Protein AF-0000000066037802 (afdb_homodimer)

Solvent-accessible surface area (backbone atoms only — not comparable to full-atom values): 15035 Å² total; per-residue (Å²): 110,42,79,44,78,36,58,39,44,62,68,61,50,50,52,44,51,49,45,24,72,72,67,71,37,92,33,64,37,56,41,48,53,54,22,35,54,48,13,46,68,61,50,73,76,64,57,49,80,36,57,22,33,31,46,37,34,33,31,33,51,67,77,44,81,64,40,62,56,50,56,49,48,55,48,58,77,40,45,87,34,49,76,46,72,49,79,43,78,76,54,100,46,36,32,38,40,39,34,37,32,43,45,35,34,40,60,51,48,53,52,51,48,58,58,58,67,37,82,68,54,36,83,60,46,70,45,72,39,75,34,85,90,54,73,76,84,125,109,44,80,44,78,36,57,41,45,62,69,60,48,50,52,44,51,49,44,23,72,73,68,71,37,91,33,64,37,56,42,50,51,53,23,34,56,49,14,45,66,63,50,72,76,64,59,48,78,37,56,24,33,32,46,36,35,33,31,34,52,66,78,44,82,65,40,62,56,52,56,50,49,55,48,58,78,41,44,86,34,48,76,48,72,48,80,42,78,76,54,100,49,36,33,39,39,40,33,37,32,43,43,36,36,43,62,51,50,52,52,52,48,58,58,57,68,37,81,68,54,36,83,58,47,70,44,73,39,75,34,86,88,54,76,76,84,125

Organism: Pseudomonas putida (strain ATCC 47054 / DSM 6125 / CFBP 8728 / NCIMB 11950 / KT2440) (NCBI:txid160488)

Secondary structure (DSSP, 8-state):
-EEEEEEE-HHHHHHHHHHHHHHT-SSHHHHHHHHHHHHHHHH----TT-EEEEEEEEEEETTSTTHHHHHHHHHHHTGGGEEEEEEEE-SSSEEEEEEEEEEEHHHHHHHHHHHHHSTTEEEEEEEEEEPTTS----/-EEEEEEE-HHHHHHHHHHHHHHT-SSHHHHHHHHHHHHHHHH----TT-EEEEEEEEEEETTSTTHHHHHHHHHHHTGGGEEEEEEEE-SSSEEEEEEEEEEEHHHHHHHHHHHHHSTTEEEEEEEEEEPTTS----

pLDDT: mean 87.95, std 12.35, range [31.88, 98.12]

Sequence (276 aa):
MQRITITLDEELLDVIDRRVATQGYQGRSEAIRDLLRAGMRESEALPDDAACVAVVSYLYDHSTRELPRRLNQTLHAHHDLTRSTLHVHLDAGHCLEVSVLQGESGRIGELSRQLMVERGVEHGQVQVIPAPGQPKVRMQRITITLDEELLDVIDRRVATQGYQGRSEAIRDLLRAGMRESEALPDDAACVAVVSYLYDHSTRELPRRLNQTLHAHHDLTRSTLHVHLDAGHCLEVSVLQGESGRIGELSRQLMVERGVEHGQVQVIPAPGQPKVR

Foldseek 3Di:
DDDDDDDDDPVVVVVLVVCVVPVVNPDSVRSVVVVVVVVVQQDPQDDQQFKWKKKKKWKFFPPPPCLVVVLVVLCVVVVVFWPDKDWDDPDPTMIMIITMGTGGSNVVVVSSVVNCPDPGIHPIDMHMGGDPPPPPDD/DDDDDDDDDPVVVVVLVVCVVPVVNPDSVRSVVVVVVVVVQQDPQDDQQFKWKKKKKWKFFPPPPCLVVVLVVLCVVVVVFWPDKDWDDPDPTMIMIITMGTGGSNVVVVSSVVNCVDPGIHPIDMGIGGDPPPPPDD

Structure (mmCIF, N/CA/C/O backbone):
data_AF-0000000066037802-model_v1
#
loop_
_entity.id
_entity.type
_entity.pdbx_description
1 polymer 'Putative nickel-responsive regulator'
#
loop_
_atom_site.group_PDB
_atom_site.id
_atom_site.type_symbol
_atom_site.label_atom_id
_atom_site.label_alt_id
_atom_site.label_comp_id
_atom_site.label_asym_id
_atom_site.label_entity_id
_atom_site.label_seq_id
_atom_site.pdbx_PDB_ins_code
_atom_site.Cartn_x
_atom_site.Cartn_y
_atom_site.Cartn_z
_atom_site.occupancy
_atom_site.B_iso_or_equiv
_atom_site.auth_seq_id
_atom_site.auth_comp_id
_atom_site.auth_asym_id
_atom_site.auth_atom_id
_atom_site.pdbx_PDB_model_num
ATOM 1 N N . MET A 1 1 ? 12.062 23.266 13.516 1 87.12 1 MET A N 1
ATOM 2 C CA . MET A 1 1 ? 10.617 23.094 13.617 1 87.12 1 MET A CA 1
ATOM 3 C C . MET A 1 1 ? 9.891 24.422 13.391 1 87.12 1 MET A C 1
ATOM 5 O O . MET A 1 1 ? 10.398 25.484 13.758 1 87.12 1 MET A O 1
ATOM 9 N N . GLN A 1 2 ? 8.953 24.438 12.617 1 91.06 2 GLN A N 1
ATOM 10 C CA . GLN A 1 2 ? 8.164 25.625 12.289 1 91.06 2 GLN A CA 1
ATOM 11 C C . GLN A 1 2 ? 6.695 25.422 12.648 1 91.06 2 GLN A C 1
ATOM 13 O O . GLN A 1 2 ? 6.133 24.359 12.422 1 91.06 2 GLN A O 1
ATOM 18 N N . ARG A 1 3 ? 6.223 26.5 13.297 1 94.5 3 ARG A N 1
ATOM 19 C CA . ARG A 1 3 ? 4.793 26.5 13.594 1 94.5 3 ARG A CA 1
ATOM 20 C C . ARG A 1 3 ? 3.99 27.031 12.414 1 94.5 3 ARG A C 1
ATOM 22 O O . ARG A 1 3 ? 4.305 28.109 11.883 1 94.5 3 ARG A O 1
ATOM 29 N N . ILE A 1 4 ? 3.062 26.281 11.945 1 95.69 4 ILE A N 1
ATOM 30 C CA . ILE A 1 4 ? 2.232 26.734 10.836 1 95.69 4 ILE A CA 1
ATOM 31 C C . ILE A 1 4 ? 0.757 26.547 11.188 1 95.69 4 ILE A C 1
ATOM 33 O O . ILE A 1 4 ? 0.411 25.719 12.031 1 95.69 4 ILE A O 1
ATOM 37 N N . THR A 1 5 ? -0.116 27.344 10.508 1 96.25 5 THR A N 1
ATOM 38 C CA . THR A 1 5 ? -1.564 27.219 10.641 1 96.25 5 THR A CA 1
ATOM 39 C C . THR A 1 5 ? -2.166 26.547 9.414 1 96.25 5 THR A C 1
ATOM 41 O O . THR A 1 5 ? -1.852 26.906 8.281 1 96.25 5 THR A O 1
ATOM 44 N N . ILE A 1 6 ? -2.902 25.469 9.727 1 95.56 6 ILE A N 1
ATOM 45 C CA . ILE A 1 6 ? -3.555 24.781 8.617 1 95.56 6 ILE A CA 1
ATOM 46 C C . ILE A 1 6 ? -5.051 24.656 8.906 1 95.56 6 ILE A C 1
ATOM 48 O O . ILE A 1 6 ? -5.48 24.75 10.055 1 95.56 6 ILE A O 1
ATOM 52 N N . THR A 1 7 ? -5.809 24.5 7.812 1 95.19 7 THR A N 1
ATOM 53 C CA . THR A 1 7 ? -7.246 24.281 7.93 1 95.19 7 THR A CA 1
ATOM 54 C C . THR A 1 7 ? -7.598 22.828 7.633 1 95.19 7 THR A C 1
ATOM 56 O O . THR A 1 7 ? -7.211 22.281 6.59 1 95.19 7 THR A O 1
ATOM 59 N N . LEU A 1 8 ? -8.266 22.094 8.586 1 93.88 8 LEU A N 1
ATOM 60 C CA . LEU A 1 8 ? -8.711 20.719 8.43 1 93.88 8 LEU A CA 1
ATOM 61 C C . LEU A 1 8 ? -10.219 20.609 8.578 1 93.88 8 LEU A C 1
ATOM 63 O O . LEU A 1 8 ? -10.828 21.375 9.336 1 93.88 8 LEU A O 1
ATOM 67 N N . ASP A 1 9 ? -10.781 19.703 7.871 1 90.12 9 ASP A N 1
ATOM 68 C CA . ASP A 1 9 ? -12.195 19.438 8.117 1 90.12 9 ASP A CA 1
ATOM 69 C C . ASP A 1 9 ? -12.391 18.641 9.406 1 90.12 9 ASP A C 1
ATOM 71 O O . ASP A 1 9 ? -11.43 18.094 9.953 1 90.12 9 ASP A O 1
ATOM 75 N N . GLU A 1 10 ? -13.656 18.594 9.852 1 90.06 10 GLU A N 1
ATOM 76 C CA . GLU A 1 10 ? -13.984 17.984 11.141 1 90.06 10 GLU A CA 1
ATOM 77 C C . GLU A 1 10 ? -13.672 16.484 11.148 1 90.06 10 GLU A C 1
ATOM 79 O O . GLU A 1 10 ? -13.25 15.945 12.164 1 90.06 10 GLU A O 1
ATOM 84 N N . GLU A 1 11 ? -13.938 15.891 10.062 1 82.81 11 GLU A N 1
ATOM 85 C CA . GLU A 1 11 ? -13.703 14.453 9.961 1 82.81 11 GLU A CA 1
ATOM 86 C C . GLU A 1 11 ? -12.234 14.117 10.172 1 82.81 11 GLU A C 1
ATOM 88 O O . GLU A 1 11 ? -11.906 13.227 10.961 1 82.81 11 GLU A O 1
ATOM 93 N N . LEU A 1 12 ? -11.359 14.852 9.492 1 86.25 12 LEU A N 1
ATOM 94 C CA . LEU A 1 12 ? -9.922 14.633 9.625 1 86.25 12 LEU A CA 1
ATOM 95 C C . LEU A 1 12 ? -9.453 14.945 11.039 1 86.25 12 LEU A C 1
ATOM 97 O O . LEU A 1 12 ? -8.641 14.211 11.602 1 86.25 12 LEU A O 1
ATOM 101 N N . LEU A 1 13 ? -10.008 16.031 11.617 1 90.88 13 LEU A N 1
ATOM 102 C CA . LEU A 1 13 ? -9.633 16.422 12.969 1 90.88 13 LEU A CA 1
ATOM 103 C C . LEU A 1 13 ? -10.047 15.344 13.977 1 90.88 13 LEU A C 1
ATOM 105 O O . LEU A 1 13 ? -9.305 15.047 14.906 1 90.88 13 LEU A O 1
ATOM 109 N N . ASP A 1 14 ? -11.203 14.805 13.758 1 87.56 14 ASP A N 1
ATOM 110 C CA . ASP A 1 14 ? -11.695 13.75 14.641 1 87.56 14 ASP A CA 1
ATOM 111 C C . ASP A 1 14 ? -10.773 12.531 14.617 1 87.56 14 ASP A C 1
ATOM 113 O O . ASP A 1 14 ? -10.484 11.945 15.656 1 87.56 14 ASP A O 1
ATOM 117 N N . VAL A 1 15 ? -10.328 12.203 13.438 1 80 15 VAL A N 1
ATOM 118 C CA . VAL A 1 15 ? -9.438 11.062 13.289 1 80 15 VAL A CA 1
ATOM 119 C C . VAL A 1 15 ? -8.117 11.328 14 1 80 15 VAL A C 1
ATOM 121 O O . VAL A 1 15 ? -7.594 10.461 14.695 1 80 15 VAL A O 1
ATOM 124 N N . ILE A 1 16 ? -7.586 12.539 13.875 1 87.56 16 ILE A N 1
ATOM 125 C CA . ILE A 1 16 ? -6.328 12.922 14.508 1 87.56 16 ILE A CA 1
ATOM 126 C C . ILE A 1 16 ? -6.48 12.875 16.031 1 87.56 16 ILE A C 1
ATOM 128 O O . ILE A 1 16 ? -5.645 12.297 16.719 1 87.56 16 ILE A O 1
ATOM 132 N N . ASP A 1 17 ? -7.613 13.375 16.5 1 89.12 17 ASP A N 1
ATOM 133 C CA . ASP A 1 17 ? -7.844 13.414 17.938 1 89.12 17 ASP A CA 1
ATOM 134 C C . ASP A 1 17 ? -7.988 12.008 18.516 1 89.12 17 ASP A C 1
ATOM 136 O O . ASP A 1 17 ? -7.508 11.727 19.609 1 89.12 17 ASP A O 1
ATOM 140 N N . ARG A 1 18 ? -8.633 11.211 17.781 1 81.94 18 ARG A N 1
ATOM 141 C CA . ARG A 1 18 ? -8.766 9.82 18.219 1 81.94 18 ARG A CA 1
ATOM 142 C C . ARG A 1 18 ? -7.402 9.133 18.281 1 81.94 18 ARG A C 1
ATOM 144 O O . ARG A 1 18 ? -7.133 8.375 19.219 1 81.94 18 ARG A O 1
ATOM 151 N N . ARG A 1 19 ? -6.559 9.367 17.297 1 79.38 19 ARG A N 1
ATOM 152 C CA . ARG A 1 19 ? -5.219 8.781 17.297 1 79.38 19 ARG A CA 1
ATOM 153 C C . ARG A 1 19 ? -4.395 9.289 18.469 1 79.38 19 ARG A C 1
ATOM 155 O O . ARG A 1 19 ? -3.666 8.516 19.109 1 79.38 19 ARG A O 1
ATOM 162 N N . VAL A 1 20 ? -4.516 10.57 18.766 1 84.94 20 VAL A N 1
ATOM 163 C CA . VAL A 1 20 ? -3.803 11.148 19.891 1 84.94 20 VAL A CA 1
ATOM 164 C C . VAL A 1 20 ? -4.223 10.445 21.188 1 84.94 20 VAL A C 1
ATOM 166 O O . VAL A 1 20 ? -3.381 10.102 22.016 1 84.94 20 VAL A O 1
ATOM 169 N N . ALA A 1 21 ? -5.531 10.148 21.219 1 81.75 21 ALA A N 1
ATOM 170 C CA . ALA A 1 21 ? -6.098 9.57 22.438 1 81.75 21 ALA A CA 1
ATOM 171 C C . ALA A 1 21 ? -5.734 8.094 22.562 1 81.75 21 ALA A C 1
ATOM 173 O O . ALA A 1 21 ? -5.57 7.582 23.672 1 81.75 21 ALA A O 1
ATOM 174 N N . THR A 1 22 ? -5.543 7.453 21.438 1 74.25 22 THR A N 1
ATOM 175 C CA . THR A 1 22 ? -5.496 5.996 21.484 1 74.25 22 THR A CA 1
ATOM 176 C C . THR A 1 22 ? -4.082 5.488 21.219 1 74.25 22 THR A C 1
ATOM 178 O O . THR A 1 22 ? -3.742 4.363 21.594 1 74.25 22 THR A O 1
ATOM 181 N N . GLN A 1 23 ? -3.182 6.316 20.656 1 73.75 23 GLN A N 1
ATOM 182 C CA . GLN A 1 23 ? -1.891 5.793 20.219 1 73.75 23 GLN A CA 1
ATOM 183 C C . GLN A 1 23 ? -0.743 6.48 20.953 1 73.75 23 GLN A C 1
ATOM 185 O O . GLN A 1 23 ? 0.417 6.355 20.547 1 73.75 23 GLN A O 1
ATOM 190 N N . GLY A 1 24 ? -1.022 7.281 21.906 1 73.5 24 GLY A N 1
ATOM 191 C CA . GLY A 1 24 ? -0.01 7.793 22.812 1 73.5 24 GLY A CA 1
ATOM 192 C C . GLY A 1 24 ? 0.74 8.984 22.25 1 73.5 24 GLY A C 1
ATOM 193 O O . GLY A 1 24 ? 1.89 9.234 22.625 1 73.5 24 GLY A O 1
ATOM 194 N N . TYR A 1 25 ? 0.227 9.555 21.328 1 79.94 25 TYR A N 1
ATOM 195 C CA . TYR A 1 25 ? 0.861 10.766 20.828 1 79.94 25 TYR A CA 1
ATOM 196 C C . TYR A 1 25 ? 0.78 11.883 21.859 1 79.94 25 TYR A C 1
ATOM 198 O O . TYR A 1 25 ? -0.179 11.953 22.641 1 79.94 25 TYR A O 1
ATOM 206 N N . GLN A 1 26 ? 1.772 12.727 21.922 1 86.5 26 GLN A N 1
ATOM 207 C CA . GLN A 1 26 ? 1.805 13.852 22.859 1 86.5 26 GLN A CA 1
ATOM 208 C C . GLN A 1 26 ? 0.774 14.906 22.484 1 86.5 26 GLN A C 1
ATOM 210 O O . GLN A 1 26 ? 0.358 15.711 23.312 1 86.5 26 GLN A O 1
ATOM 215 N N . GLY A 1 27 ? 0.425 14.961 21.297 1 92 27 GLY A N 1
ATOM 216 C CA . GLY A 1 27 ? -0.53 15.945 20.812 1 92 27 GLY A CA 1
ATOM 217 C C . GLY A 1 27 ? -0.814 15.82 19.328 1 92 27 GLY A C 1
ATOM 218 O O . GLY A 1 27 ? -0.271 14.938 18.656 1 92 27 GLY A O 1
ATOM 219 N N . ARG A 1 28 ? -1.613 16.766 18.906 1 91.69 28 ARG A N 1
ATOM 220 C CA . ARG A 1 28 ? -2.045 16.75 17.5 1 91.69 28 ARG A CA 1
ATOM 221 C C . ARG A 1 28 ? -0.854 16.891 16.562 1 91.69 28 ARG A C 1
ATOM 223 O O . ARG A 1 28 ? -0.785 16.203 15.539 1 91.69 28 ARG A O 1
ATOM 230 N N . SER A 1 29 ? 0.128 17.719 16.969 1 93.19 29 SER A N 1
ATOM 231 C CA . SER A 1 29 ? 1.265 17.969 16.078 1 93.19 29 SER A CA 1
ATOM 232 C C . SER A 1 29 ? 2.062 16.688 15.836 1 93.19 29 SER A C 1
ATOM 234 O O . SER A 1 29 ? 2.479 16.422 14.703 1 93.19 29 SER A O 1
ATOM 236 N N . GLU A 1 30 ? 2.207 15.938 16.812 1 89.94 30 GLU A N 1
ATOM 237 C CA . GLU A 1 30 ? 2.947 14.688 16.688 1 89.94 30 GLU A CA 1
ATOM 238 C C . GLU A 1 30 ? 2.184 13.68 15.836 1 89.94 30 GLU A C 1
ATOM 240 O O . GLU A 1 30 ? 2.76 13.047 14.945 1 89.94 30 GLU A O 1
ATOM 245 N N . ALA A 1 31 ? 0.912 13.539 16.047 1 87.62 31 ALA A N 1
ATOM 246 C CA . ALA A 1 31 ? 0.069 12.625 15.289 1 87.62 31 ALA A CA 1
ATOM 247 C C . ALA A 1 31 ? 0.044 13.016 13.812 1 87.62 31 ALA A C 1
ATOM 249 O O . ALA A 1 31 ? 0.157 12.156 12.93 1 87.62 31 ALA A O 1
ATOM 250 N N . ILE A 1 32 ? -0.067 14.305 13.547 1 90.62 32 ILE A N 1
ATOM 251 C CA . ILE A 1 32 ? -0.12 14.828 12.188 1 90.62 32 ILE A CA 1
ATOM 252 C C . ILE A 1 32 ? 1.211 14.57 11.477 1 90.62 32 ILE A C 1
ATOM 254 O O . ILE A 1 32 ? 1.236 14.117 10.336 1 90.62 32 ILE A O 1
ATOM 258 N N . ARG A 1 33 ? 2.389 14.789 12.195 1 87.62 33 ARG A N 1
ATOM 259 C CA . ARG A 1 33 ? 3.691 14.539 11.586 1 87.62 33 ARG A CA 1
ATOM 260 C C . ARG A 1 33 ? 3.822 13.086 11.148 1 87.62 33 ARG A C 1
ATOM 262 O O . ARG A 1 33 ? 4.281 12.797 10.047 1 87.62 33 ARG A O 1
ATOM 269 N N . ASP A 1 34 ? 3.334 12.281 12.031 1 82.56 34 ASP A N 1
ATOM 270 C CA . ASP A 1 34 ? 3.436 10.852 11.734 1 82.56 34 ASP A CA 1
ATOM 271 C C . ASP A 1 34 ? 2.57 10.484 10.531 1 82.56 34 ASP A C 1
ATOM 273 O O . ASP A 1 34 ? 2.994 9.711 9.672 1 82.56 34 ASP A O 1
ATOM 277 N N . LEU A 1 35 ? 1.377 11.016 10.438 1 82.88 35 LEU A N 1
ATOM 278 C CA . LEU A 1 35 ? 0.464 10.758 9.336 1 82.88 35 LEU A CA 1
ATOM 279 C C . LEU A 1 35 ? 1.011 11.328 8.031 1 82.88 35 LEU A C 1
ATOM 281 O O . LEU A 1 35 ? 0.872 10.719 6.969 1 82.88 35 LEU A O 1
ATOM 285 N N . LEU A 1 36 ? 1.583 12.523 8.148 1 84.25 36 LEU A N 1
ATOM 286 C CA . LEU A 1 36 ? 2.176 13.141 6.965 1 84.25 36 LEU A CA 1
ATOM 287 C C . LEU A 1 36 ? 3.305 12.281 6.41 1 84.25 36 LEU A C 1
ATOM 289 O O . LEU A 1 36 ? 3.395 12.07 5.195 1 84.25 36 LEU A O 1
ATOM 293 N N . ARG A 1 37 ? 4.156 11.711 7.289 1 77.62 37 ARG A N 1
ATOM 294 C CA . ARG A 1 37 ? 5.262 10.859 6.863 1 77.62 37 ARG A CA 1
ATOM 295 C C . ARG A 1 37 ? 4.746 9.602 6.176 1 77.62 37 ARG A C 1
ATOM 297 O O . ARG A 1 37 ? 5.293 9.172 5.16 1 77.62 37 ARG A O 1
ATOM 304 N N . ALA A 1 38 ? 3.662 9.172 6.742 1 72.56 38 ALA A N 1
ATOM 305 C CA . ALA A 1 38 ? 3.045 7.988 6.148 1 72.56 38 ALA A CA 1
ATOM 306 C C . ALA A 1 38 ? 2.48 8.305 4.766 1 72.56 38 ALA A C 1
ATOM 308 O O . ALA A 1 38 ? 2.605 7.496 3.842 1 72.56 38 ALA A O 1
ATOM 309 N N . GLY A 1 39 ? 1.878 9.422 4.645 1 73.38 39 GLY A N 1
ATOM 310 C CA . GLY A 1 39 ? 1.289 9.836 3.383 1 73.38 39 GLY A CA 1
ATOM 311 C C . GLY A 1 39 ? 2.322 10.18 2.326 1 73.38 39 GLY A C 1
ATOM 312 O O . GLY A 1 39 ? 2.053 10.07 1.129 1 73.38 39 GLY A O 1
ATOM 313 N N . MET A 1 40 ? 3.502 10.711 2.822 1 69.88 40 MET A N 1
ATOM 314 C CA . MET A 1 40 ? 4.574 11.102 1.907 1 69.88 40 MET A CA 1
ATOM 315 C C . MET A 1 40 ? 5.195 9.875 1.251 1 69.88 40 MET A C 1
ATOM 317 O O . MET A 1 40 ? 5.711 9.953 0.135 1 69.88 40 MET A O 1
ATOM 321 N N . ARG A 1 41 ? 5.281 8.906 2.02 1 61.84 41 ARG A N 1
ATOM 322 C CA . ARG A 1 41 ? 5.82 7.684 1.434 1 61.84 41 ARG A CA 1
ATOM 323 C C . ARG A 1 41 ? 5.016 7.27 0.205 1 61.84 41 ARG A C 1
ATOM 325 O O . ARG A 1 41 ? 5.574 6.73 -0.753 1 61.84 41 ARG A O 1
ATOM 332 N N . GLU A 1 42 ? 3.781 7.504 0.213 1 55.62 42 GLU A N 1
ATOM 333 C CA . GLU A 1 42 ? 2.93 7.176 -0.926 1 55.62 42 GLU A CA 1
ATOM 334 C C . GLU A 1 42 ? 3.236 8.078 -2.121 1 55.62 42 GLU A C 1
ATOM 336 O O . GLU A 1 42 ? 3.15 7.637 -3.271 1 55.62 42 GLU A O 1
ATOM 341 N N . SER A 1 43 ? 3.576 9.398 -1.846 1 54.38 43 SER A N 1
ATOM 342 C CA . SER A 1 43 ? 3.447 10.453 -2.844 1 54.38 43 SER A CA 1
ATOM 343 C C . SER A 1 43 ? 4.766 10.695 -3.574 1 54.38 43 SER A C 1
ATOM 345 O O . SER A 1 43 ? 4.848 11.555 -4.449 1 54.38 43 SER A O 1
ATOM 347 N N . GLU A 1 44 ? 5.914 10.234 -3.256 1 57.38 44 GLU A N 1
ATOM 348 C CA . GLU A 1 44 ? 6.957 10.82 -4.098 1 57.38 44 GLU A CA 1
ATOM 349 C C . GLU A 1 44 ? 6.695 10.539 -5.574 1 57.38 44 GLU A C 1
ATOM 351 O O . GLU A 1 44 ? 6.801 9.398 -6.02 1 57.38 44 GLU A O 1
ATOM 356 N N . ALA A 1 45 ? 5.91 11.438 -6.129 1 63.84 45 ALA A N 1
ATOM 357 C CA . ALA A 1 45 ? 5.543 11.367 -7.539 1 63.84 45 ALA A CA 1
ATOM 358 C C . ALA A 1 45 ? 6.781 11.312 -8.43 1 63.84 45 ALA A C 1
ATOM 360 O O . ALA A 1 45 ? 7.684 12.148 -8.297 1 63.84 45 ALA A O 1
ATOM 361 N N . LEU A 1 46 ? 7.047 10.305 -9.016 1 79 46 LEU A N 1
ATOM 362 C CA . LEU A 1 46 ? 8.086 10.109 -10.016 1 79 46 LEU A CA 1
ATOM 363 C C . LEU A 1 46 ? 7.727 10.82 -11.32 1 79 46 LEU A C 1
ATOM 365 O O . LEU A 1 46 ? 6.547 11 -11.625 1 79 46 LEU A O 1
ATOM 369 N N . PRO A 1 47 ? 8.812 11.422 -12 1 84.25 47 PRO A N 1
ATOM 370 C CA . PRO A 1 47 ? 8.523 11.859 -13.359 1 84.25 47 PRO A CA 1
ATOM 371 C C . PRO A 1 47 ? 7.777 10.805 -14.18 1 84.25 47 PRO A C 1
ATOM 373 O O . PRO A 1 47 ? 7.969 9.609 -13.961 1 84.25 47 PRO A O 1
ATOM 376 N N . ASP A 1 48 ? 6.977 11.234 -15.102 1 88.88 48 ASP A N 1
ATOM 377 C CA . ASP A 1 48 ? 6.098 10.352 -15.859 1 88.88 48 ASP A CA 1
ATOM 378 C C . ASP A 1 48 ? 6.906 9.312 -16.641 1 88.88 48 ASP A C 1
ATOM 380 O O . ASP A 1 48 ? 6.426 8.203 -16.875 1 88.88 48 ASP A O 1
ATOM 384 N N . ASP A 1 49 ? 8.156 9.695 -17 1 93.56 49 ASP A N 1
ATOM 385 C CA . ASP A 1 49 ? 8.953 8.797 -17.828 1 93.56 49 ASP A CA 1
ATOM 386 C C . ASP A 1 49 ? 9.898 7.957 -16.969 1 93.56 49 ASP A C 1
ATOM 388 O O . ASP A 1 49 ? 10.695 7.172 -17.5 1 93.56 49 ASP A O 1
ATOM 392 N N . ALA A 1 50 ? 9.812 8.148 -15.672 1 92.56 50 ALA A N 1
ATOM 393 C CA . ALA A 1 50 ? 10.688 7.367 -14.797 1 92.56 50 ALA A CA 1
ATOM 394 C C . ALA A 1 50 ? 10.281 5.895 -14.789 1 92.56 50 ALA A C 1
ATOM 396 O O . ALA A 1 50 ? 9.102 5.566 -14.719 1 92.56 50 ALA A O 1
ATOM 397 N N . ALA A 1 51 ? 11.289 5.023 -14.961 1 95 51 ALA A N 1
ATOM 398 C CA . ALA A 1 51 ? 11.047 3.59 -14.828 1 95 51 ALA A CA 1
ATOM 399 C C . ALA A 1 51 ? 10.719 3.221 -13.391 1 95 51 ALA A C 1
ATOM 401 O O . ALA A 1 51 ? 11.406 3.643 -12.461 1 95 51 ALA A O 1
ATOM 402 N N . CYS A 1 52 ? 9.633 2.449 -13.211 1 94.69 52 CYS A N 1
ATOM 403 C CA . CYS A 1 52 ? 9.234 2.084 -11.852 1 94.69 52 CYS A CA 1
ATOM 404 C C . CYS A 1 52 ? 8.516 0.74 -11.836 1 94.69 52 CYS A C 1
ATOM 406 O O . CYS A 1 52 ? 8.297 0.139 -12.891 1 94.69 52 CYS A O 1
ATOM 408 N N . VAL A 1 53 ? 8.414 0.25 -10.672 1 95.75 53 VAL A N 1
ATOM 409 C CA . VAL A 1 53 ? 7.539 -0.879 -10.367 1 95.75 53 VAL A CA 1
ATOM 410 C C . VAL A 1 53 ? 6.438 -0.437 -9.414 1 95.75 53 VAL A C 1
ATOM 412 O O . VAL A 1 53 ? 6.621 0.5 -8.633 1 95.75 53 VAL A O 1
ATOM 415 N N . ALA A 1 54 ? 5.266 -1.046 -9.508 1 95.62 54 ALA A N 1
ATOM 416 C CA . ALA A 1 54 ? 4.18 -0.711 -8.594 1 95.62 54 ALA A CA 1
ATOM 417 C C . ALA A 1 54 ? 3.477 -1.97 -8.094 1 95.62 54 ALA A C 1
ATOM 419 O O . ALA A 1 54 ? 3.387 -2.967 -8.812 1 95.62 54 ALA A O 1
ATOM 420 N N . VAL A 1 55 ? 3.102 -1.989 -6.891 1 96.69 55 VAL A N 1
ATOM 421 C CA . VAL A 1 55 ? 2.211 -2.986 -6.309 1 96.69 55 VAL A CA 1
ATOM 422 C C . VAL A 1 55 ? 0.816 -2.389 -6.125 1 96.69 55 VAL A C 1
ATOM 424 O O . VAL A 1 55 ? 0.637 -1.431 -5.371 1 96.69 55 VAL A O 1
ATOM 427 N N . VAL A 1 56 ? -0.168 -2.889 -6.812 1 96.69 56 VAL A N 1
ATOM 428 C CA . VAL A 1 56 ? -1.554 -2.438 -6.746 1 96.69 56 VAL A CA 1
ATOM 429 C C . VAL A 1 56 ? -2.422 -3.523 -6.113 1 96.69 56 VAL A C 1
ATOM 431 O O . VAL A 1 56 ? -2.412 -4.672 -6.559 1 96.69 56 VAL A O 1
ATOM 434 N N . SER A 1 57 ? -3.088 -3.191 -5.086 1 96.69 57 SER A N 1
ATOM 435 C CA . SER A 1 57 ? -3.959 -4.156 -4.418 1 96.69 57 SER A CA 1
ATOM 436 C C . SER A 1 57 ? -5.363 -3.592 -4.23 1 96.69 57 SER A C 1
ATOM 438 O O . SER A 1 57 ? -5.535 -2.385 -4.062 1 96.69 57 SER A O 1
ATOM 440 N N . TYR A 1 58 ? -6.375 -4.441 -4.281 1 95.06 58 TYR A N 1
ATOM 441 C CA . TYR A 1 58 ? -7.75 -4.031 -4.023 1 95.06 58 TYR A CA 1
ATOM 442 C C . TYR A 1 58 ? -8.633 -5.242 -3.725 1 95.06 58 TYR A C 1
ATOM 444 O O . TYR A 1 58 ? -8.305 -6.367 -4.113 1 95.06 58 TYR A O 1
ATOM 452 N N . LEU A 1 59 ? -9.664 -5.023 -3.049 1 94.75 59 LEU A N 1
ATOM 453 C CA . LEU A 1 59 ? -10.703 -6 -2.754 1 94.75 59 LEU A CA 1
ATOM 454 C C . LEU A 1 59 ? -11.961 -5.719 -3.572 1 94.75 59 LEU A C 1
ATOM 456 O O . LEU A 1 59 ? -12.227 -4.57 -3.936 1 94.75 59 LEU A O 1
ATOM 460 N N . TYR A 1 60 ? -12.672 -6.738 -3.902 1 94 60 TYR A N 1
ATOM 461 C CA . TYR A 1 60 ? -13.969 -6.555 -4.531 1 94 60 TYR A CA 1
ATOM 462 C C . TYR A 1 60 ? -14.867 -7.762 -4.289 1 94 60 TYR A C 1
ATOM 464 O O . TYR A 1 60 ? -14.383 -8.852 -3.988 1 94 60 TYR A O 1
ATOM 472 N N . ASP A 1 61 ? -16.109 -7.516 -4.309 1 93.81 61 ASP A N 1
ATOM 473 C CA . ASP A 1 61 ? -17.109 -8.586 -4.305 1 93.81 61 ASP A CA 1
ATOM 474 C C . ASP A 1 61 ? -17.219 -9.234 -5.684 1 93.81 61 ASP A C 1
ATOM 476 O O . ASP A 1 61 ? -17.625 -8.578 -6.648 1 93.81 61 ASP A O 1
ATOM 480 N N . HIS A 1 62 ? -16.797 -10.523 -5.73 1 92.5 62 HIS A N 1
ATOM 481 C CA . HIS A 1 62 ? -16.688 -11.188 -7.023 1 92.5 62 HIS A CA 1
ATOM 482 C C . HIS A 1 62 ? -18.062 -11.375 -7.664 1 92.5 62 HIS A C 1
ATOM 484 O O . HIS A 1 62 ? -18.156 -11.695 -8.852 1 92.5 62 HIS A O 1
ATOM 490 N N . SER A 1 63 ? -19.141 -11.18 -6.91 1 91.88 63 SER A N 1
ATOM 491 C CA . SER A 1 63 ? -20.484 -11.336 -7.441 1 91.88 63 SER A CA 1
ATOM 492 C C . SER A 1 63 ? -21 -10.023 -8.023 1 91.88 63 SER A C 1
ATOM 494 O O . SER A 1 63 ? -22.062 -10 -8.656 1 91.88 63 SER A O 1
ATOM 496 N N . THR A 1 64 ? -20.219 -8.953 -7.809 1 90.25 64 THR A N 1
ATOM 497 C CA . THR A 1 64 ? -20.641 -7.664 -8.359 1 90.25 64 THR A CA 1
ATOM 498 C C . THR A 1 64 ? -20.688 -7.715 -9.883 1 90.25 64 THR A C 1
ATOM 500 O O . THR A 1 64 ? -19.672 -8.008 -10.531 1 90.25 64 THR A O 1
ATOM 503 N N . ARG A 1 65 ? -21.75 -7.359 -10.438 1 86.75 65 ARG A N 1
ATOM 504 C CA . ARG A 1 65 ? -22 -7.512 -11.859 1 86.75 65 ARG A CA 1
ATOM 505 C C . ARG A 1 65 ? -20.906 -6.836 -12.688 1 86.75 65 ARG A C 1
ATOM 507 O O . ARG A 1 65 ? -20.656 -5.637 -12.539 1 86.75 65 ARG A O 1
ATOM 514 N N . GLU A 1 66 ? -20.297 -7.562 -13.531 1 93.94 66 GLU A N 1
ATOM 515 C CA . GLU A 1 66 ? -19.391 -7.152 -14.602 1 93.94 66 GLU A CA 1
ATOM 516 C C . GLU A 1 66 ? -18.078 -6.625 -14.039 1 93.94 66 GLU A C 1
ATOM 518 O O . GLU A 1 66 ? -17.172 -6.266 -14.797 1 93.94 66 GLU A O 1
ATOM 523 N N . LEU A 1 67 ? -17.969 -6.516 -12.711 1 94.56 67 LEU A N 1
ATOM 524 C CA . LEU A 1 67 ? -16.781 -5.887 -12.141 1 94.56 67 LEU A CA 1
ATOM 525 C C . LEU A 1 67 ? -15.539 -6.727 -12.414 1 94.56 67 LEU A C 1
ATOM 527 O O . LEU A 1 67 ? -14.539 -6.211 -12.922 1 94.56 67 LEU A O 1
ATOM 531 N N . PRO A 1 68 ? -15.578 -8.07 -12.102 1 95.25 68 PRO A N 1
ATOM 532 C CA . PRO A 1 68 ? -14.391 -8.867 -12.414 1 95.25 68 PRO A CA 1
ATOM 533 C C . PRO A 1 68 ? -13.992 -8.789 -13.883 1 95.25 68 PRO A C 1
ATOM 535 O O . PRO A 1 68 ? -12.805 -8.719 -14.203 1 95.25 68 PRO A O 1
ATOM 538 N N . ARG A 1 69 ? -14.945 -8.734 -14.711 1 95.94 69 ARG A N 1
ATOM 539 C CA . ARG A 1 69 ? -14.688 -8.656 -16.141 1 95.94 69 ARG A CA 1
ATOM 540 C C . ARG A 1 69 ? -14.039 -7.32 -16.5 1 95.94 69 ARG A C 1
ATOM 542 O O . ARG A 1 69 ? -13.062 -7.281 -17.25 1 95.94 69 ARG A O 1
ATOM 549 N N . ARG A 1 70 ? -14.57 -6.203 -15.984 1 96.25 70 ARG A N 1
ATOM 550 C CA . ARG A 1 70 ? -14.016 -4.879 -16.266 1 96.25 70 ARG A CA 1
ATOM 551 C C . ARG A 1 70 ? -12.578 -4.766 -15.773 1 96.25 70 ARG A C 1
ATOM 553 O O . ARG A 1 70 ? -11.711 -4.254 -16.484 1 96.25 70 ARG A O 1
ATOM 560 N N . LEU A 1 71 ? -12.359 -5.199 -14.562 1 96.75 71 LEU A N 1
ATOM 561 C CA . LEU A 1 71 ? -11.023 -5.176 -13.984 1 96.75 71 LEU A CA 1
ATOM 562 C C . LEU A 1 71 ? -10.047 -5.973 -14.844 1 96.75 71 LEU A C 1
ATOM 564 O O . LEU A 1 71 ? -8.961 -5.48 -15.18 1 96.75 71 LEU A O 1
ATOM 568 N N . ASN A 1 72 ? -10.477 -7.172 -15.234 1 96 72 ASN A N 1
ATOM 569 C CA . ASN A 1 72 ? -9.633 -8.016 -16.078 1 96 72 ASN A CA 1
ATOM 570 C C . ASN A 1 72 ? -9.375 -7.379 -17.438 1 96 72 ASN A C 1
ATOM 572 O O . ASN A 1 72 ? -8.258 -7.434 -17.953 1 96 72 ASN A O 1
ATOM 576 N N . GLN A 1 73 ? -10.398 -6.82 -18.016 1 97.12 73 GLN A N 1
ATOM 577 C CA . GLN A 1 73 ? -10.25 -6.16 -19.312 1 97.12 73 GLN A CA 1
ATOM 578 C C . GLN A 1 73 ? -9.258 -5.004 -19.219 1 97.12 73 GLN A C 1
ATOM 580 O O . GLN A 1 73 ? -8.422 -4.824 -20.109 1 97.12 73 GLN A O 1
ATOM 585 N N . THR A 1 74 ? -9.383 -4.23 -18.188 1 96.69 74 THR A N 1
ATOM 586 C CA . THR A 1 74 ? -8.469 -3.117 -17.984 1 96.69 74 THR A CA 1
ATOM 587 C C . THR A 1 74 ? -7.027 -3.611 -17.906 1 96.69 74 THR A C 1
ATOM 589 O O . THR A 1 74 ? -6.141 -3.061 -18.562 1 96.69 74 THR A O 1
ATOM 592 N N . LEU A 1 75 ? -6.734 -4.656 -17.094 1 96.88 75 LEU A N 1
ATOM 593 C CA . LEU A 1 75 ? -5.395 -5.211 -16.953 1 96.88 75 LEU A CA 1
ATOM 594 C C . LEU A 1 75 ? -4.914 -5.812 -18.281 1 96.88 75 LEU A C 1
ATOM 596 O O . LEU A 1 75 ? -3.758 -5.633 -18.656 1 96.88 75 LEU A O 1
ATOM 600 N N . HIS A 1 76 ? -5.859 -6.484 -18.969 1 96.81 76 HIS A N 1
ATOM 601 C CA . HIS A 1 76 ? -5.508 -7.055 -20.266 1 96.81 76 HIS A CA 1
ATOM 602 C C . HIS A 1 76 ? -5.109 -5.965 -21.25 1 96.81 76 HIS A C 1
ATOM 604 O O . HIS A 1 76 ? -4.172 -6.145 -22.031 1 96.81 76 HIS A O 1
ATOM 610 N N . ALA A 1 77 ? -5.805 -4.914 -21.297 1 97.12 77 ALA A N 1
ATOM 611 C CA . ALA A 1 77 ? -5.516 -3.795 -22.188 1 97.12 77 ALA A CA 1
ATOM 612 C C . ALA A 1 77 ? -4.133 -3.209 -21.906 1 97.12 77 ALA A C 1
ATOM 614 O O . ALA A 1 77 ? -3.557 -2.525 -22.75 1 97.12 77 ALA A O 1
ATOM 615 N N . HIS A 1 78 ? -3.646 -3.432 -20.703 1 97.5 78 HIS A N 1
ATOM 616 C CA . HIS A 1 78 ? -2.332 -2.938 -20.312 1 97.5 78 HIS A CA 1
ATOM 617 C C . HIS A 1 78 ? -1.396 -4.086 -19.953 1 97.5 78 HIS A C 1
ATOM 619 O O . HIS A 1 78 ? -0.615 -3.984 -19 1 97.5 78 HIS A O 1
ATOM 625 N N . HIS A 1 79 ? -1.534 -5.223 -20.641 1 96.5 79 HIS A N 1
ATOM 626 C CA . HIS A 1 79 ? -0.82 -6.449 -20.297 1 96.5 79 HIS A CA 1
ATOM 627 C C . HIS A 1 79 ? 0.69 -6.242 -20.359 1 96.5 79 HIS A C 1
ATOM 629 O O . HIS A 1 79 ? 1.445 -6.938 -19.672 1 96.5 79 HIS A O 1
ATOM 635 N N . ASP A 1 80 ? 1.097 -5.246 -21.125 1 97.75 80 ASP A N 1
ATOM 636 C CA . ASP A 1 80 ? 2.525 -4.98 -21.281 1 97.75 80 ASP A CA 1
ATOM 637 C C . ASP A 1 80 ? 3.113 -4.406 -20 1 97.75 80 ASP A C 1
ATOM 639 O O . ASP A 1 80 ? 4.332 -4.43 -19.797 1 97.75 80 ASP A O 1
ATOM 643 N N . LEU A 1 81 ? 2.268 -3.844 -19.094 1 98 81 LEU A N 1
ATOM 644 C CA . LEU A 1 81 ? 2.711 -3.254 -17.844 1 98 81 LEU A CA 1
ATOM 645 C C . LEU A 1 81 ? 2.6 -4.258 -16.703 1 98 81 LEU A C 1
ATOM 647 O O . LEU A 1 81 ? 3.137 -4.035 -15.617 1 98 81 LEU A O 1
ATOM 651 N N . THR A 1 82 ? 1.886 -5.32 -16.969 1 97.31 82 THR A N 1
ATOM 652 C CA . THR A 1 82 ? 1.555 -6.238 -15.883 1 97.31 82 THR A CA 1
ATOM 653 C C . THR A 1 82 ? 2.547 -7.395 -15.828 1 97.31 82 THR A C 1
ATOM 655 O O . THR A 1 82 ? 2.596 -8.219 -16.75 1 97.31 82 THR A O 1
ATOM 658 N N . ARG A 1 83 ? 3.291 -7.484 -14.773 1 96.88 83 ARG A N 1
ATOM 659 C CA . ARG A 1 83 ? 4.254 -8.57 -14.609 1 96.88 83 ARG A CA 1
ATOM 660 C C . ARG A 1 83 ? 3.576 -9.82 -14.055 1 96.88 83 ARG A C 1
ATOM 662 O O . ARG A 1 83 ? 3.854 -10.93 -14.5 1 96.88 83 ARG A O 1
ATOM 669 N N . SER A 1 84 ? 2.764 -9.578 -13.078 1 96.75 84 SER A N 1
ATOM 670 C CA . SER A 1 84 ? 2.072 -10.695 -12.43 1 96.75 84 SER A CA 1
ATOM 671 C C . SER A 1 84 ? 0.854 -10.211 -11.656 1 96.75 84 SER A C 1
ATOM 673 O O . SER A 1 84 ? 0.814 -9.07 -11.195 1 96.75 84 SER A O 1
ATOM 675 N N . THR A 1 85 ? -0.139 -11.031 -11.508 1 96.75 85 THR A N 1
ATOM 676 C CA . THR A 1 85 ? -1.309 -10.781 -10.672 1 96.75 85 THR A CA 1
ATOM 677 C C . THR A 1 85 ? -1.594 -11.969 -9.766 1 96.75 85 THR A C 1
ATOM 679 O O . THR A 1 85 ? -1.597 -13.117 -10.219 1 96.75 85 THR A O 1
ATOM 682 N N . LEU A 1 86 ? -1.733 -11.727 -8.547 1 97.06 86 LEU A N 1
ATOM 683 C CA . LEU A 1 86 ? -2.131 -12.719 -7.551 1 97.06 86 LEU A CA 1
ATOM 684 C C . LEU A 1 86 ? -3.588 -12.523 -7.148 1 97.06 86 LEU A C 1
ATOM 686 O O . LEU A 1 86 ? -3.992 -11.43 -6.762 1 97.06 86 LEU A O 1
ATOM 690 N N . HIS A 1 87 ? -4.391 -13.555 -7.41 1 96.38 87 HIS A N 1
ATOM 691 C CA . HIS A 1 87 ? -5.805 -13.57 -7.039 1 96.38 87 HIS A CA 1
ATOM 692 C C . HIS A 1 87 ? -6.043 -14.461 -5.824 1 96.38 87 HIS A C 1
ATOM 694 O O . HIS A 1 87 ? -5.781 -15.664 -5.871 1 96.38 87 HIS A O 1
ATOM 700 N N . VAL A 1 88 ? -6.578 -13.922 -4.75 1 96.81 88 VAL A N 1
ATOM 701 C CA . VAL A 1 88 ? -6.82 -14.68 -3.529 1 96.81 88 VAL A CA 1
ATOM 702 C C . VAL A 1 88 ? -8.297 -14.594 -3.152 1 96.81 88 VAL A C 1
ATOM 704 O O . VAL A 1 88 ? -8.844 -13.5 -2.986 1 96.81 88 VAL A O 1
ATOM 707 N N . HIS A 1 89 ? -8.922 -15.719 -2.998 1 95.38 89 HIS A N 1
ATOM 708 C CA . HIS A 1 89 ? -10.289 -15.781 -2.482 1 95.38 89 HIS A CA 1
ATOM 709 C C . HIS A 1 89 ? -10.305 -15.664 -0.963 1 95.38 89 HIS A C 1
ATOM 711 O O . HIS A 1 89 ? -9.852 -16.562 -0.258 1 95.38 89 HIS A O 1
ATOM 717 N N . LEU A 1 90 ? -10.812 -14.531 -0.438 1 94 90 LEU A N 1
ATOM 718 C CA . LEU A 1 90 ? -10.766 -14.281 0.998 1 94 90 LEU A CA 1
ATOM 719 C C . LEU A 1 90 ? -11.914 -14.977 1.712 1 94 90 LEU A C 1
ATOM 721 O O . LEU A 1 90 ? -11.797 -15.344 2.883 1 94 90 LEU A O 1
ATOM 725 N N . ASP A 1 91 ? -13.055 -15.039 1.134 1 91.06 91 ASP A N 1
ATOM 726 C CA . ASP A 1 91 ? -14.234 -15.766 1.59 1 91.06 91 ASP A CA 1
ATOM 727 C C . ASP A 1 91 ? -15.148 -16.109 0.42 1 91.06 91 ASP A C 1
ATOM 729 O O . ASP A 1 91 ? -14.703 -16.188 -0.727 1 91.06 91 ASP A O 1
ATOM 733 N N . ALA A 1 92 ? -16.406 -16.438 0.703 1 90.44 92 ALA A N 1
ATOM 734 C CA . ALA A 1 92 ? -17.328 -16.922 -0.332 1 90.44 92 ALA A CA 1
ATOM 735 C C . ALA A 1 92 ? -17.609 -15.828 -1.366 1 90.44 92 ALA A C 1
ATOM 737 O O . ALA A 1 92 ? -17.922 -16.125 -2.521 1 90.44 92 ALA A O 1
ATOM 738 N N . GLY A 1 93 ? -17.297 -14.547 -1.019 1 92.31 93 GLY A N 1
ATOM 739 C CA . GLY A 1 93 ? -17.734 -13.5 -1.922 1 92.31 93 GLY A CA 1
ATOM 740 C C . GLY A 1 93 ? -16.641 -12.508 -2.26 1 92.31 93 GLY A C 1
ATOM 741 O O . GLY A 1 93 ? -16.75 -11.75 -3.229 1 92.31 93 GLY A O 1
ATOM 742 N N . HIS A 1 94 ? -15.578 -12.438 -1.478 1 94.94 94 HIS A N 1
ATOM 743 C CA . HIS A 1 94 ? -14.602 -11.367 -1.648 1 94.94 94 HIS A CA 1
ATOM 744 C C . HIS A 1 94 ? -13.281 -11.914 -2.176 1 94.94 94 HIS A C 1
ATOM 746 O O . HIS A 1 94 ? -12.789 -12.945 -1.699 1 94.94 94 HIS A O 1
ATOM 752 N N . CYS A 1 95 ? -12.789 -11.219 -3.143 1 96.69 95 CYS A N 1
ATOM 753 C CA . CYS A 1 95 ? -11.477 -11.531 -3.697 1 96.69 95 CYS A CA 1
ATOM 754 C C . CYS A 1 95 ? -10.5 -10.383 -3.465 1 96.69 95 CYS A C 1
ATOM 756 O O . CYS A 1 95 ? -10.875 -9.211 -3.549 1 96.69 95 CYS A O 1
ATOM 758 N N . LEU A 1 96 ? -9.352 -10.719 -3.131 1 97.12 96 LEU A N 1
ATOM 759 C CA . LEU A 1 96 ? -8.227 -9.789 -3.105 1 97.12 96 LEU A CA 1
ATOM 760 C C . LEU A 1 96 ? -7.324 -10 -4.316 1 97.12 96 LEU A C 1
ATOM 762 O O . LEU A 1 96 ? -6.906 -11.125 -4.598 1 97.12 96 LEU A O 1
ATOM 766 N N . GLU A 1 97 ? -7.105 -8.961 -5.016 1 97.5 97 GLU A N 1
ATOM 767 C CA . GLU A 1 97 ? -6.176 -9.016 -6.137 1 97.5 97 GLU A CA 1
ATOM 768 C C . GLU A 1 97 ? -4.973 -8.109 -5.898 1 97.5 97 GLU A C 1
ATOM 770 O O . GLU A 1 97 ? -5.125 -6.984 -5.41 1 97.5 97 GLU A O 1
ATOM 775 N N . VAL A 1 98 ? -3.822 -8.594 -6.145 1 98.06 98 VAL A N 1
ATOM 776 C CA . VAL A 1 98 ? -2.572 -7.848 -6.07 1 98.06 98 VAL A CA 1
ATOM 777 C C . VAL A 1 98 ? -1.842 -7.934 -7.41 1 98.06 98 VAL A C 1
ATOM 779 O O . VAL A 1 98 ? -1.494 -9.023 -7.867 1 98.06 98 VAL A O 1
ATOM 782 N N . SER A 1 99 ? -1.601 -6.832 -8.039 1 98.12 99 SER A N 1
ATOM 783 C CA . SER A 1 99 ? -0.887 -6.809 -9.312 1 98.12 99 SER A CA 1
ATOM 784 C C . SER A 1 99 ? 0.456 -6.098 -9.18 1 98.12 99 SER A C 1
ATOM 786 O O . SER A 1 99 ? 0.536 -5.016 -8.594 1 9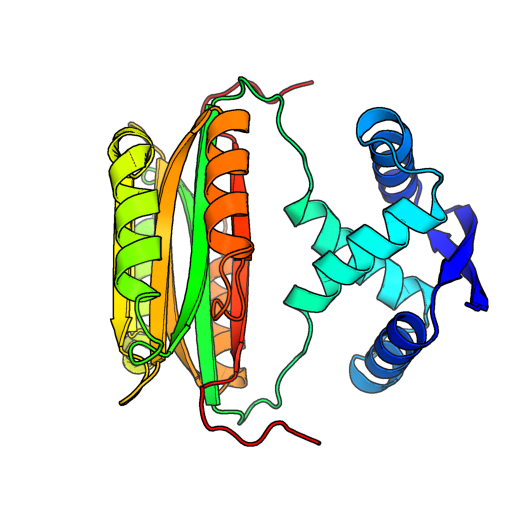8.12 99 SER A O 1
ATOM 788 N N . VAL A 1 100 ? 1.477 -6.758 -9.641 1 98 100 VAL A N 1
ATOM 789 C CA . VAL A 1 100 ? 2.783 -6.129 -9.805 1 98 100 VAL A CA 1
ATOM 790 C C . VAL A 1 100 ? 2.914 -5.566 -11.211 1 98 100 VAL A C 1
ATOM 792 O O . VAL A 1 100 ? 2.838 -6.309 -12.195 1 98 100 VAL A O 1
ATOM 795 N N . LEU A 1 101 ? 3.055 -4.27 -11.297 1 97.75 101 LEU A N 1
ATOM 796 C CA . LEU A 1 101 ? 3.205 -3.561 -12.562 1 97.75 101 LEU A CA 1
ATOM 797 C C . LEU A 1 101 ? 4.637 -3.059 -12.734 1 97.75 101 LEU A C 1
ATOM 799 O O . LEU A 1 101 ? 5.324 -2.781 -11.758 1 97.75 101 LEU A O 1
ATOM 803 N N . GLN A 1 102 ? 5.062 -2.955 -13.977 1 96.94 102 GLN A N 1
ATOM 804 C CA . GLN A 1 102 ? 6.395 -2.445 -14.273 1 96.94 102 GLN A CA 1
ATOM 805 C C . GLN A 1 102 ? 6.398 -1.638 -15.57 1 96.94 102 GLN A C 1
ATOM 807 O O . GLN A 1 102 ? 5.855 -2.078 -16.578 1 96.94 102 GLN A O 1
ATOM 812 N N . GLY A 1 103 ? 6.922 -0.475 -15.539 1 96.62 103 GLY A N 1
ATOM 813 C CA . GLY A 1 103 ? 6.973 0.415 -16.688 1 96.62 103 GLY A CA 1
ATOM 814 C C . GLY A 1 103 ? 7.16 1.871 -16.312 1 96.62 103 GLY A C 1
ATOM 815 O O . GLY A 1 103 ? 7.727 2.176 -15.258 1 96.62 103 GLY A O 1
ATOM 816 N N . GLU A 1 104 ? 6.746 2.723 -17.172 1 96.38 104 GLU A N 1
ATOM 817 C CA . GLU A 1 104 ? 6.859 4.156 -16.922 1 96.38 104 GLU A CA 1
ATOM 818 C C . GLU A 1 104 ? 5.836 4.613 -15.883 1 96.38 104 GLU A C 1
ATOM 820 O O . GLU A 1 104 ? 4.668 4.223 -15.945 1 96.38 104 GLU A O 1
ATOM 825 N N . SER A 1 105 ? 6.289 5.473 -15.008 1 93.75 105 SER A N 1
ATOM 826 C CA . SER A 1 105 ? 5.48 5.875 -13.859 1 93.75 105 SER A CA 1
ATOM 827 C C . SER A 1 105 ? 4.16 6.496 -14.305 1 93.75 105 SER A C 1
ATOM 829 O O . SER A 1 105 ? 3.119 6.258 -13.688 1 93.75 105 SER A O 1
ATOM 831 N N . GLY A 1 106 ? 4.191 7.281 -15.383 1 92.5 106 GLY A N 1
ATOM 832 C CA . GLY A 1 106 ? 2.971 7.887 -15.891 1 92.5 106 GLY A CA 1
ATOM 833 C C . GLY A 1 106 ? 1.933 6.867 -16.312 1 92.5 106 GLY A C 1
ATOM 834 O O . GLY A 1 106 ? 0.753 6.992 -15.984 1 92.5 106 GLY A O 1
ATOM 835 N N . ARG A 1 107 ? 2.346 5.891 -17.078 1 95.88 107 ARG A N 1
ATOM 836 C CA . ARG A 1 107 ? 1.443 4.848 -17.562 1 95.88 107 ARG A CA 1
ATOM 837 C C . ARG A 1 107 ? 0.918 4.004 -16.406 1 95.88 107 ARG A C 1
ATOM 839 O O . ARG A 1 107 ? -0.263 3.654 -16.375 1 95.88 107 ARG A O 1
ATOM 846 N N . ILE A 1 108 ? 1.765 3.701 -15.477 1 96 108 ILE A N 1
ATOM 847 C CA . ILE A 1 108 ? 1.392 2.922 -14.297 1 96 108 ILE A CA 1
ATOM 848 C C . ILE A 1 108 ? 0.377 3.699 -13.469 1 96 108 ILE A C 1
ATOM 850 O O . ILE A 1 108 ? -0.601 3.129 -12.977 1 96 108 ILE A O 1
ATOM 854 N N . GLY A 1 109 ? 0.668 4.961 -13.328 1 91.75 109 GLY A N 1
ATOM 855 C CA . GLY A 1 109 ? -0.277 5.805 -12.617 1 91.75 109 GLY A CA 1
ATOM 856 C C . GLY A 1 109 ? -1.656 5.82 -13.242 1 91.75 109 GLY A C 1
ATOM 857 O O . GLY A 1 109 ? -2.666 5.715 -12.547 1 91.75 109 GLY A O 1
ATOM 858 N N . GLU A 1 110 ? -1.724 5.988 -14.516 1 90.75 110 GLU A N 1
ATOM 859 C CA . GLU A 1 110 ? -2.988 6 -15.242 1 90.75 110 GLU A CA 1
ATOM 860 C C . GLU A 1 110 ? -3.742 4.688 -15.062 1 90.75 110 GLU A C 1
ATOM 862 O O . GLU A 1 110 ? -4.934 4.688 -14.742 1 90.75 110 GLU A O 1
ATOM 867 N N . LEU A 1 111 ? -3.066 3.619 -15.242 1 95.75 111 LEU A N 1
ATOM 868 C CA . LEU A 1 111 ? -3.684 2.307 -15.078 1 95.75 111 LEU A CA 1
ATOM 869 C C . LEU A 1 111 ? -4.211 2.133 -13.656 1 95.75 111 LEU A C 1
ATOM 871 O O . LEU A 1 111 ? -5.348 1.695 -13.461 1 95.75 111 LEU A O 1
ATOM 875 N N . SER A 1 112 ? -3.361 2.443 -12.695 1 94.19 112 SER A N 1
ATOM 876 C CA . SER A 1 112 ? -3.748 2.293 -11.297 1 94.19 112 SER A CA 1
ATOM 877 C C . SER A 1 112 ? -4.988 3.117 -10.977 1 94.19 112 SER A C 1
ATOM 879 O O . SER A 1 112 ? -5.891 2.645 -10.273 1 94.19 112 SER A O 1
ATOM 881 N N . ARG A 1 113 ? -4.996 4.297 -11.508 1 86.06 113 ARG A N 1
ATOM 882 C CA . ARG A 1 113 ? -6.16 5.152 -11.297 1 86.06 113 ARG A CA 1
ATOM 883 C C . ARG A 1 113 ? -7.418 4.523 -11.883 1 86.06 113 ARG A C 1
ATOM 885 O O . ARG A 1 113 ? -8.477 4.535 -11.25 1 86.06 113 ARG A O 1
ATOM 892 N N . GLN A 1 114 ? -7.348 4.031 -13.078 1 91.06 114 GLN A N 1
ATOM 893 C CA . GLN A 1 114 ? -8.484 3.385 -13.727 1 91.06 114 GLN A CA 1
ATOM 894 C C . GLN A 1 114 ? -9.031 2.244 -12.875 1 91.06 114 GLN A C 1
ATOM 896 O O . GLN A 1 114 ? -10.242 2.084 -12.734 1 91.06 114 GLN A O 1
ATOM 901 N N . LEU A 1 115 ? -8.148 1.441 -12.297 1 94.69 115 LEU A N 1
ATOM 902 C CA . LEU A 1 115 ? -8.547 0.322 -11.453 1 94.69 115 LEU A CA 1
ATOM 903 C C . LEU A 1 115 ? -9.219 0.817 -10.172 1 94.69 115 LEU A C 1
ATOM 905 O O . LEU A 1 115 ? -10.25 0.276 -9.758 1 94.69 115 LEU A O 1
ATOM 909 N N . MET A 1 116 ? -8.625 1.904 -9.586 1 88.38 116 MET A N 1
ATOM 910 C CA . MET A 1 116 ? -9.047 2.365 -8.266 1 88.38 116 MET A CA 1
ATOM 911 C C . MET A 1 116 ? -10.406 3.064 -8.336 1 88.38 116 MET A C 1
ATOM 913 O O . MET A 1 116 ? -11.141 3.113 -7.352 1 88.38 116 MET A O 1
ATOM 917 N N . VAL A 1 117 ? -10.734 3.609 -9.516 1 84.19 117 VAL A N 1
ATOM 918 C CA . VAL A 1 117 ? -11.961 4.398 -9.609 1 84.19 117 VAL A CA 1
ATOM 919 C C . VAL A 1 117 ? -13.141 3.492 -9.953 1 84.19 117 VAL A C 1
ATOM 921 O O . VAL A 1 117 ? -14.289 3.924 -9.93 1 84.19 117 VAL A O 1
ATOM 924 N N . GLU A 1 118 ? -12.836 2.248 -10.328 1 88.12 118 GLU A N 1
ATOM 925 C CA . GLU A 1 118 ? -13.914 1.316 -10.656 1 88.12 118 GLU A CA 1
ATOM 926 C C . GLU A 1 118 ? -14.867 1.146 -9.477 1 88.12 118 GLU A C 1
ATOM 928 O O . GLU A 1 118 ? -14.438 0.877 -8.359 1 88.12 118 GLU A O 1
ATOM 933 N N . ARG A 1 119 ? -16.156 1.274 -9.805 1 85.06 119 ARG A N 1
ATOM 934 C CA . ARG A 1 119 ? -17.172 1.082 -8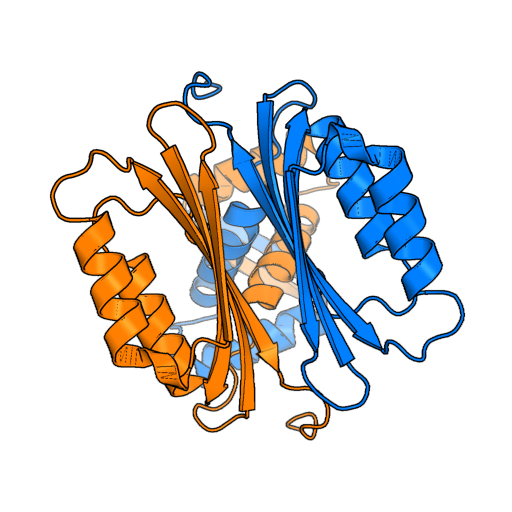.773 1 85.06 119 ARG A CA 1
ATOM 935 C C . ARG A 1 119 ? -17.156 -0.35 -8.25 1 85.06 119 ARG A C 1
ATOM 937 O O . ARG A 1 119 ? -17.141 -1.303 -9.031 1 85.06 119 ARG A O 1
ATOM 944 N N . GLY A 1 120 ? -17.125 -0.489 -6.93 1 89.44 120 GLY A N 1
ATOM 945 C CA . GLY A 1 120 ? -17.125 -1.809 -6.32 1 89.44 120 GLY A CA 1
ATOM 946 C C . GLY A 1 120 ? -15.75 -2.225 -5.816 1 89.44 120 GLY A C 1
ATOM 947 O O . GLY A 1 120 ? -15.633 -3.168 -5.031 1 89.44 120 GLY A O 1
ATOM 948 N N . VAL A 1 121 ? -14.734 -1.514 -6.293 1 90.56 121 VAL A N 1
ATOM 949 C CA . VAL A 1 121 ? -13.391 -1.734 -5.754 1 90.56 121 VAL A CA 1
ATOM 950 C C . VAL A 1 121 ? -13.312 -1.182 -4.332 1 90.56 121 VAL A C 1
ATOM 952 O O . VAL A 1 121 ? -13.742 -0.057 -4.07 1 90.56 121 VAL A O 1
ATOM 955 N N . GLU A 1 122 ? -12.812 -2.006 -3.449 1 87.56 122 GLU A N 1
ATOM 956 C CA . GLU A 1 122 ? -12.672 -1.63 -2.047 1 87.56 122 GLU A CA 1
ATOM 957 C C . GLU A 1 122 ? -11.219 -1.713 -1.594 1 87.56 122 GLU A C 1
ATOM 959 O O . GLU A 1 122 ? -10.461 -2.562 -2.068 1 87.56 122 GLU A O 1
ATOM 964 N N . HIS A 1 123 ? -10.805 -0.811 -0.694 1 86.81 123 HIS A N 1
ATOM 965 C CA . HIS A 1 123 ? -9.5 -0.813 -0.034 1 86.81 123 HIS A CA 1
ATOM 966 C C . HIS A 1 123 ? -8.367 -0.839 -1.053 1 86.81 123 HIS A C 1
ATOM 968 O O . HIS A 1 123 ? -7.398 -1.587 -0.893 1 86.81 123 HIS A O 1
ATOM 974 N N . GLY A 1 124 ? -8.555 -0.105 -2.121 1 90.56 124 GLY A N 1
ATOM 975 C CA . GLY A 1 124 ? -7.504 -0.019 -3.121 1 90.56 124 GLY A CA 1
ATOM 976 C C . GLY A 1 124 ? -6.25 0.664 -2.611 1 90.56 124 GLY A C 1
ATOM 977 O O . GLY A 1 124 ? -6.332 1.642 -1.864 1 90.56 124 GLY A O 1
ATOM 978 N N . GLN A 1 125 ? -5.105 0.168 -2.963 1 89.38 125 GLN A N 1
ATOM 979 C CA . GLN A 1 125 ? -3.822 0.761 -2.607 1 89.38 125 GLN A CA 1
ATOM 980 C C . GLN A 1 125 ? -2.812 0.608 -3.742 1 89.38 125 GLN A C 1
ATOM 982 O O . GLN A 1 125 ? -2.742 -0.445 -4.379 1 89.38 125 GLN A O 1
ATOM 987 N N . VAL A 1 126 ? -2.039 1.663 -3.943 1 89.94 126 VAL A N 1
ATOM 988 C CA . VAL A 1 126 ? -0.987 1.664 -4.953 1 89.94 126 VAL A CA 1
ATOM 989 C C . VAL A 1 126 ? 0.343 2.059 -4.316 1 89.94 126 VAL A C 1
ATOM 991 O O . VAL A 1 126 ? 0.435 3.088 -3.645 1 89.94 126 VAL A O 1
ATOM 994 N N . GLN A 1 127 ? 1.286 1.266 -4.426 1 90.75 127 GLN A N 1
ATOM 995 C CA . GLN A 1 127 ? 2.658 1.593 -4.059 1 90.75 127 GLN A CA 1
ATOM 996 C C . GLN A 1 127 ? 3.555 1.672 -5.289 1 90.75 127 GLN A C 1
ATOM 998 O O . GLN A 1 127 ? 3.699 0.691 -6.023 1 90.75 127 GLN A O 1
ATOM 1003 N N . VAL A 1 128 ? 4.113 2.797 -5.445 1 90.56 128 VAL A N 1
ATOM 1004 C CA . VAL A 1 128 ? 5.039 2.98 -6.559 1 90.56 128 VAL A CA 1
ATOM 1005 C C . VAL A 1 128 ? 6.477 2.996 -6.043 1 90.56 128 VAL A C 1
ATOM 1007 O O . VAL A 1 128 ? 6.789 3.697 -5.078 1 90.56 128 VAL A O 1
ATOM 1010 N N . ILE A 1 129 ? 7.316 2.266 -6.656 1 90.62 129 ILE A N 1
ATOM 1011 C CA . ILE A 1 129 ? 8.719 2.115 -6.285 1 90.62 129 ILE A CA 1
ATOM 1012 C C . ILE A 1 129 ? 9.609 2.408 -7.488 1 90.62 129 ILE A C 1
ATOM 1014 O O . ILE A 1 129 ? 9.43 1.821 -8.562 1 90.62 129 ILE A O 1
ATOM 1018 N N . PRO A 1 130 ? 10.469 3.357 -7.297 1 89.88 130 PRO A N 1
ATOM 1019 C CA . PRO A 1 130 ? 11.406 3.549 -8.406 1 89.88 130 PRO A CA 1
ATOM 1020 C C . PRO A 1 130 ? 12.148 2.27 -8.781 1 89.88 130 PRO A C 1
ATOM 1022 O O . PRO A 1 130 ? 12.508 1.481 -7.906 1 89.88 130 PRO A O 1
ATOM 1025 N N . ALA A 1 131 ? 12.227 1.996 -10.125 1 89.38 131 ALA A N 1
ATOM 1026 C CA . ALA A 1 131 ? 12.977 0.82 -10.547 1 89.38 131 ALA A CA 1
ATOM 1027 C C . ALA A 1 131 ? 14.414 0.871 -10.023 1 89.38 131 ALA A C 1
ATOM 1029 O O . ALA A 1 131 ? 15.016 1.943 -9.953 1 89.38 131 ALA A O 1
ATOM 1030 N N . PRO A 1 132 ? 14.852 -0.344 -9.602 1 80.75 132 PRO A N 1
ATOM 1031 C CA . PRO A 1 132 ? 16.25 -0.343 -9.164 1 80.75 132 PRO A CA 1
ATOM 1032 C C . PRO A 1 132 ? 17.219 0.067 -10.273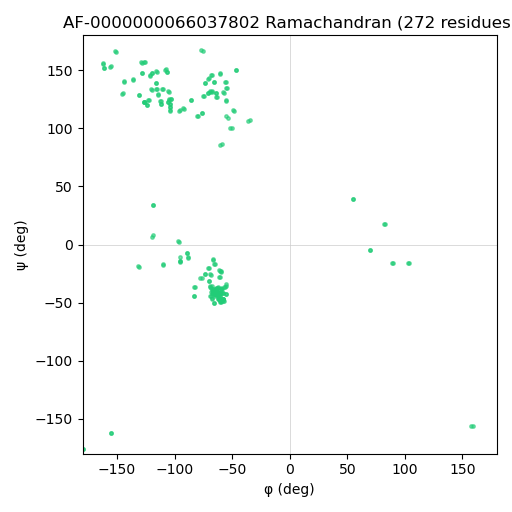 1 80.75 132 PRO A 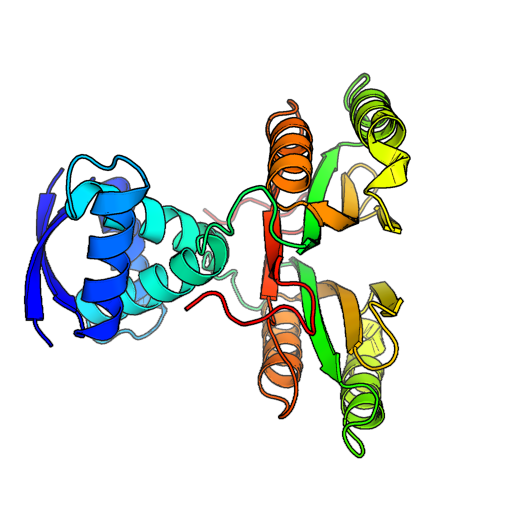C 1
ATOM 1034 O O . PRO A 1 132 ? 16.953 -0.203 -11.453 1 80.75 132 PRO A O 1
ATOM 1037 N N . GLY A 1 133 ? 18.266 0.721 -9.906 1 69.56 133 GLY A N 1
ATOM 1038 C CA . GLY A 1 133 ? 19.297 1.108 -10.852 1 69.56 133 GLY A CA 1
ATOM 1039 C C . GLY A 1 133 ? 19.047 2.467 -11.477 1 69.56 133 GLY A C 1
ATOM 1040 O O . GLY A 1 133 ? 19.844 2.92 -12.312 1 69.56 133 GLY A O 1
ATOM 1041 N N . GLN A 1 134 ? 17.781 2.949 -11.328 1 60.47 134 GLN A N 1
ATOM 1042 C CA . GLN A 1 134 ? 17.578 4.277 -11.898 1 60.47 134 GLN A CA 1
ATOM 1043 C C . GLN A 1 134 ? 18.203 5.355 -11.016 1 60.47 134 GLN A C 1
ATOM 1045 O O . GLN A 1 134 ? 18.141 5.281 -9.789 1 60.47 134 GLN A O 1
ATOM 1050 N N . PRO A 1 135 ? 18.953 6.113 -11.641 1 50.41 135 PRO A N 1
ATOM 1051 C CA . PRO A 1 135 ? 19.562 7.199 -10.875 1 50.41 135 PRO A CA 1
ATOM 1052 C C . PRO A 1 135 ? 18.562 7.977 -10.031 1 50.41 135 PRO A C 1
ATOM 1054 O O . PRO A 1 135 ? 17.406 8.133 -10.438 1 50.41 135 PRO A O 1
ATOM 1057 N N . LYS A 1 136 ? 18.797 7.844 -8.711 1 46.56 136 LYS A N 1
ATOM 1058 C CA . LYS A 1 136 ? 18 8.688 -7.824 1 46.56 136 LYS A CA 1
ATOM 1059 C C . LYS A 1 136 ? 17.719 10.047 -8.453 1 46.56 136 LYS A C 1
ATOM 1061 O O . LYS A 1 136 ? 18.656 10.711 -8.938 1 46.56 136 LYS A O 1
ATOM 1066 N N . VAL A 1 137 ? 16.594 10.398 -8.898 1 33.81 137 VAL A N 1
ATOM 1067 C CA . VAL A 1 137 ? 16.359 11.742 -9.406 1 33.81 137 VAL A CA 1
ATOM 1068 C C . VAL A 1 137 ? 16.812 12.773 -8.367 1 33.81 137 VAL A C 1
ATOM 1070 O O . VAL A 1 137 ? 16.344 12.758 -7.23 1 33.81 137 VAL A O 1
ATOM 1073 N N . ARG A 1 138 ? 17.906 13.375 -8.43 1 31.88 138 ARG A N 1
ATOM 1074 C CA . ARG A 1 138 ? 18.312 14.641 -7.82 1 31.88 138 ARG A CA 1
ATOM 1075 C C . ARG A 1 138 ? 17.359 15.766 -8.219 1 31.88 138 ARG A C 1
ATOM 1077 O O . ARG A 1 138 ? 16.953 15.859 -9.383 1 31.88 138 ARG A O 1
ATOM 1084 N N . MET B 1 1 ? -14.734 23.078 8.781 1 86.81 1 MET B N 1
ATOM 1085 C CA . MET B 1 1 ? -13.289 23.25 8.688 1 86.81 1 MET B CA 1
ATOM 1086 C C . MET B 1 1 ? -12.75 24.016 9.883 1 86.81 1 MET B C 1
ATOM 1088 O O . MET B 1 1 ? -13.422 24.906 10.414 1 86.81 1 MET B O 1
ATOM 1092 N N . GLN B 1 2 ? -11.773 23.578 10.469 1 91.19 2 GLN B N 1
ATOM 1093 C CA . GLN B 1 2 ? -11.148 24.188 11.633 1 91.19 2 GLN B CA 1
ATOM 1094 C C . GLN B 1 2 ? -9.695 24.562 11.344 1 91.19 2 GLN B C 1
ATOM 1096 O O . GLN B 1 2 ? -8.969 23.781 10.711 1 91.19 2 GLN B O 1
ATOM 1101 N N . ARG B 1 3 ? -9.422 25.797 11.758 1 94.44 3 ARG B N 1
ATOM 1102 C CA . ARG B 1 3 ? -8.031 26.219 11.664 1 94.44 3 ARG B CA 1
ATOM 1103 C C . ARG B 1 3 ? -7.238 25.797 12.898 1 94.44 3 ARG B C 1
ATOM 1105 O O . ARG B 1 3 ? -7.668 26.031 14.031 1 94.44 3 ARG B O 1
ATOM 1112 N N . ILE B 1 4 ? -6.18 25.094 12.688 1 95.75 4 ILE B N 1
ATOM 1113 C CA . ILE B 1 4 ? -5.348 24.656 13.812 1 95.75 4 ILE B CA 1
ATOM 1114 C C . ILE B 1 4 ? -3.893 25.031 13.547 1 95.75 4 ILE B C 1
ATOM 1116 O O . ILE B 1 4 ? -3.484 25.188 12.391 1 95.75 4 ILE B O 1
ATOM 1120 N N . THR B 1 5 ? -3.102 25.156 14.656 1 96.31 5 THR B N 1
ATOM 1121 C CA . THR B 1 5 ? -1.664 25.406 14.578 1 96.31 5 THR B CA 1
ATOM 1122 C C . THR B 1 5 ? -0.886 24.125 14.906 1 96.31 5 THR B C 1
ATOM 1124 O O . THR B 1 5 ? -1.174 23.453 15.891 1 96.31 5 THR B O 1
ATOM 1127 N N . ILE B 1 6 ? -0.031 23.781 13.945 1 95.62 6 ILE B N 1
ATOM 1128 C CA . ILE B 1 6 ? 0.792 22.609 14.188 1 95.62 6 ILE B CA 1
ATOM 1129 C C . ILE B 1 6 ? 2.266 22.953 14 1 95.62 6 ILE B C 1
ATOM 1131 O O . ILE B 1 6 ? 2.594 23.969 13.359 1 95.62 6 ILE B O 1
ATOM 1135 N N . THR B 1 7 ? 3.111 22.141 14.641 1 95.25 7 THR B N 1
ATOM 1136 C CA . THR B 1 7 ? 4.555 22.297 14.492 1 95.25 7 THR B CA 1
ATOM 1137 C C . THR B 1 7 ? 5.133 21.203 13.602 1 95.25 7 THR B C 1
ATOM 1139 O O . THR B 1 7 ? 4.898 20.016 13.844 1 95.25 7 THR B O 1
ATOM 1142 N N . LEU B 1 8 ? 5.828 21.578 12.484 1 94.12 8 LEU B N 1
ATOM 1143 C CA . LEU B 1 8 ? 6.473 20.641 11.562 1 94.12 8 LEU B CA 1
ATOM 1144 C C . LEU B 1 8 ? 7.973 20.906 11.492 1 94.12 8 LEU B C 1
ATOM 1146 O O . LEU B 1 8 ? 8.414 22.047 11.625 1 94.12 8 LEU B O 1
ATOM 1150 N N . ASP B 1 9 ? 8.703 19.875 11.297 1 90.56 9 ASP B N 1
ATOM 1151 C CA . ASP B 1 9 ? 10.117 20.109 11.039 1 90.56 9 ASP B CA 1
ATOM 1152 C C . ASP B 1 9 ? 10.344 20.594 9.609 1 90.56 9 ASP B C 1
ATOM 1154 O O . ASP B 1 9 ? 9.438 20.516 8.773 1 90.56 9 ASP B O 1
ATOM 1158 N N . GLU B 1 10 ? 11.57 21.078 9.359 1 90.31 10 GLU B N 1
ATOM 1159 C CA . GLU B 1 10 ? 11.898 21.719 8.086 1 90.31 10 GLU B CA 1
ATOM 1160 C C . GLU B 1 10 ? 11.805 20.734 6.93 1 90.31 10 GLU B C 1
ATOM 1162 O O . GLU B 1 10 ? 11.398 21.094 5.824 1 90.31 10 GLU B O 1
ATOM 1167 N N . GLU B 1 11 ? 12.219 19.562 7.191 1 83.31 11 GLU B N 1
ATOM 1168 C CA . GLU B 1 11 ? 12.211 18.547 6.152 1 83.31 11 GLU B CA 1
ATOM 1169 C C . GLU B 1 11 ? 10.789 18.266 5.66 1 83.31 11 GLU B C 1
ATOM 1171 O O . GLU B 1 11 ? 10.539 18.266 4.457 1 83.31 11 GLU B O 1
ATOM 1176 N N . LEU B 1 12 ? 9.867 18.109 6.598 1 86.69 12 LEU B N 1
ATOM 1177 C CA . LEU B 1 12 ? 8.469 17.859 6.254 1 86.69 12 LEU B CA 1
ATOM 1178 C C . LEU B 1 12 ? 7.867 19.062 5.539 1 86.69 12 LEU B C 1
ATOM 1180 O O . LEU B 1 12 ? 7.137 18.906 4.559 1 86.69 12 LEU B O 1
ATOM 1184 N N . LEU B 1 13 ? 8.227 20.281 6.027 1 90.88 13 LEU B N 1
ATOM 1185 C CA . LEU B 1 13 ? 7.711 21.5 5.414 1 90.88 13 LEU B CA 1
ATOM 1186 C C . LEU B 1 13 ? 8.203 21.625 3.979 1 90.88 13 LEU B C 1
ATOM 1188 O O . LEU B 1 13 ? 7.449 22.047 3.094 1 90.88 13 LEU B O 1
ATOM 1192 N N . ASP B 1 14 ? 9.438 21.281 3.787 1 87.56 14 ASP B N 1
ATOM 1193 C CA . ASP B 1 14 ? 10.016 21.359 2.447 1 87.56 14 ASP B CA 1
ATOM 1194 C C . ASP B 1 14 ? 9.289 20.422 1.483 1 87.56 14 ASP B C 1
ATOM 1196 O O . ASP B 1 14 ? 9.016 20.797 0.34 1 87.56 14 ASP B O 1
ATOM 1200 N N . VAL B 1 15 ? 8.984 19.266 1.96 1 80 15 VAL B N 1
ATOM 1201 C CA . VAL B 1 15 ? 8.273 18.281 1.138 1 80 15 VAL B CA 1
ATOM 1202 C C . VAL B 1 15 ? 6.883 18.812 0.791 1 80 15 VAL B C 1
ATOM 1204 O O . VAL B 1 15 ? 6.445 18.719 -0.356 1 80 15 VAL B O 1
ATOM 1207 N N . ILE B 1 16 ? 6.191 19.422 1.738 1 87.69 16 ILE B N 1
ATOM 1208 C CA . ILE B 1 16 ? 4.852 19.953 1.536 1 87.69 16 ILE B CA 1
ATOM 1209 C C . ILE B 1 16 ? 4.906 21.094 0.524 1 87.69 16 ILE B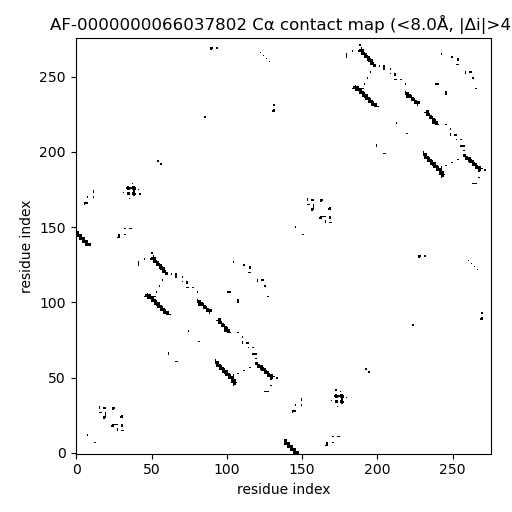 C 1
ATOM 1211 O O . ILE B 1 16 ? 4.117 21.141 -0.424 1 87.69 16 ILE B O 1
ATOM 1215 N N . ASP B 1 17 ? 5.926 21.938 0.681 1 89.12 17 ASP B N 1
ATOM 1216 C CA . ASP B 1 17 ? 6.051 23.078 -0.212 1 89.12 17 ASP B CA 1
ATOM 1217 C C . ASP B 1 17 ? 6.359 22.641 -1.64 1 89.12 17 ASP B C 1
ATOM 1219 O O . ASP B 1 17 ? 5.852 23.219 -2.6 1 89.12 17 ASP B O 1
ATOM 1223 N N . ARG B 1 18 ? 7.145 21.672 -1.728 1 81.75 18 ARG B N 1
ATOM 1224 C CA . ARG B 1 18 ? 7.449 21.125 -3.047 1 81.75 18 ARG B CA 1
ATOM 1225 C C . ARG B 1 18 ? 6.203 20.547 -3.701 1 81.75 18 ARG B C 1
ATOM 1227 O O . ARG B 1 18 ? 5.98 20.734 -4.902 1 81.75 18 ARG B O 1
ATOM 1234 N N . ARG B 1 19 ? 5.395 19.844 -2.943 1 79.06 19 ARG B N 1
ATOM 1235 C CA . ARG B 1 19 ? 4.156 19.266 -3.467 1 79.06 19 ARG B CA 1
ATOM 1236 C C . ARG B 1 19 ? 3.193 20.375 -3.914 1 79.06 19 ARG B C 1
ATOM 1238 O O . ARG B 1 19 ? 2.547 20.25 -4.957 1 79.06 19 ARG B O 1
ATOM 1245 N N . VAL B 1 20 ? 3.109 21.422 -3.119 1 84.81 20 VAL B N 1
ATOM 1246 C CA . VAL B 1 20 ? 2.246 22.547 -3.465 1 84.81 20 VAL B CA 1
ATOM 1247 C C . VAL B 1 20 ? 2.68 23.141 -4.801 1 84.81 20 VAL B C 1
ATOM 1249 O O . VAL B 1 20 ? 1.843 23.422 -5.66 1 84.81 20 VAL B O 1
ATOM 1252 N N . ALA B 1 21 ? 4.02 23.141 -4.957 1 81.38 21 ALA B N 1
ATOM 1253 C CA . ALA B 1 21 ? 4.586 23.781 -6.145 1 81.38 21 ALA B CA 1
ATOM 1254 C C . ALA B 1 21 ? 4.438 22.891 -7.371 1 81.38 21 ALA B C 1
ATOM 1256 O O . ALA B 1 21 ? 4.277 23.375 -8.492 1 81.38 21 ALA B O 1
ATOM 1257 N N . THR B 1 22 ? 4.418 21.609 -7.141 1 73.75 22 THR B N 1
ATOM 1258 C CA . THR B 1 22 ? 4.586 20.719 -8.281 1 73.75 22 THR B CA 1
ATOM 1259 C C . THR B 1 22 ? 3.281 19.984 -8.594 1 73.75 22 THR B C 1
ATOM 1261 O O . THR B 1 22 ? 3.09 19.5 -9.711 1 73.75 22 THR B O 1
ATOM 1264 N N . GLN B 1 23 ? 2.312 19.938 -7.648 1 73.06 23 GLN B N 1
ATOM 1265 C CA . GLN B 1 23 ? 1.148 19.078 -7.855 1 73.06 23 GLN B CA 1
ATOM 1266 C C . GLN B 1 23 ? -0.138 19.906 -7.887 1 73.06 23 GLN B C 1
ATOM 1268 O O . GLN B 1 23 ? -1.235 19.359 -7.793 1 73.06 23 GLN B O 1
ATOM 1273 N N . GLY B 1 24 ? -0.04 21.172 -7.895 1 72.31 24 GLY B N 1
ATOM 1274 C CA . GLY B 1 24 ? -1.179 22.031 -8.164 1 72.31 24 GLY B CA 1
ATOM 1275 C C . GLY B 1 24 ? -2.057 22.266 -6.949 1 72.31 24 GLY B C 1
ATOM 1276 O O . GLY B 1 24 ? -3.254 22.531 -7.082 1 72.31 24 GLY B O 1
ATOM 1277 N N . TYR B 1 25 ? -1.562 22.016 -5.891 1 79.5 25 TYR B N 1
ATOM 1278 C CA . TYR B 1 25 ? -2.336 22.312 -4.691 1 79.5 25 TYR B CA 1
ATOM 1279 C C . TYR B 1 25 ? -2.494 23.812 -4.508 1 79.5 25 TYR B C 1
ATOM 1281 O O . TYR B 1 25 ? -1.611 24.594 -4.887 1 79.5 25 TYR B O 1
ATOM 1289 N N . GLN B 1 26 ? -3.611 24.25 -3.984 1 85.69 26 GLN B N 1
ATOM 1290 C CA . GLN B 1 26 ? -3.877 25.656 -3.734 1 85.69 26 GLN B CA 1
ATOM 1291 C C . GLN B 1 26 ? -2.99 26.188 -2.615 1 85.69 26 GLN B C 1
ATOM 1293 O O . GLN B 1 26 ? -2.754 27.406 -2.527 1 85.69 26 GLN B O 1
ATOM 1298 N N . GLY B 1 27 ? -2.564 25.391 -1.763 1 91.62 27 GLY B N 1
ATOM 1299 C CA . GLY B 1 27 ? -1.737 25.781 -0.636 1 91.62 27 GLY B CA 1
ATOM 1300 C C . GLY B 1 27 ? -1.331 24.625 0.249 1 91.62 27 GLY B C 1
ATOM 1301 O O . GLY B 1 27 ? -1.676 23.469 -0.032 1 91.62 27 GLY B O 1
ATOM 1302 N N . ARG B 1 28 ? -0.653 25.031 1.295 1 91.31 28 ARG B N 1
ATOM 1303 C CA . ARG B 1 28 ? -0.127 24.016 2.215 1 91.31 28 ARG B CA 1
ATOM 1304 C C . ARG B 1 28 ? -1.255 23.219 2.848 1 91.31 28 ARG B C 1
ATOM 1306 O O . ARG B 1 28 ? -1.149 22 2.982 1 91.31 28 ARG B O 1
ATOM 1313 N N . SER B 1 29 ? -2.377 23.875 3.143 1 92.94 29 SER B N 1
ATOM 1314 C CA . SER B 1 29 ? -3.473 23.203 3.828 1 92.94 29 SER B CA 1
ATOM 1315 C C . SER B 1 29 ? -4.055 22.078 2.969 1 92.94 29 SER B C 1
ATOM 1317 O O . SER B 1 29 ? -4.348 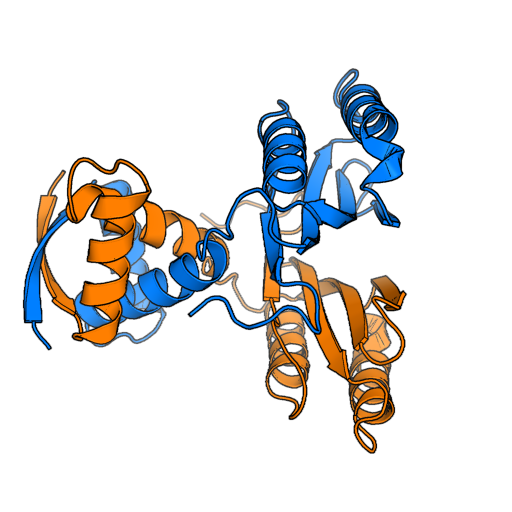21 3.471 1 92.94 29 SER B O 1
ATOM 1319 N N . GLU B 1 30 ? -4.156 22.344 1.748 1 89.56 30 GLU B N 1
ATOM 1320 C CA . GLU B 1 30 ? -4.691 21.328 0.833 1 89.56 30 GLU B CA 1
ATOM 1321 C C . GLU B 1 30 ? -3.729 20.156 0.676 1 89.56 30 GLU B C 1
ATOM 1323 O O . GLU B 1 30 ? -4.141 19 0.733 1 89.56 30 GLU B O 1
ATOM 1328 N N . ALA B 1 31 ? -2.471 20.438 0.519 1 87.12 31 ALA B N 1
ATOM 1329 C CA . ALA B 1 31 ? -1.449 19.406 0.384 1 87.12 31 ALA B CA 1
ATOM 1330 C C . ALA B 1 31 ? -1.379 18.531 1.637 1 87.12 31 ALA B C 1
ATOM 1332 O O . ALA B 1 31 ? -1.297 17.312 1.545 1 87.12 31 ALA B O 1
ATOM 1333 N N . ILE B 1 32 ? -1.453 19.156 2.789 1 90.31 32 ILE B N 1
ATOM 1334 C CA . ILE B 1 32 ? -1.387 18.469 4.074 1 90.31 32 ILE B CA 1
ATOM 1335 C C . ILE B 1 32 ? -2.611 17.578 4.246 1 90.31 32 ILE B C 1
ATOM 1337 O O . ILE B 1 32 ? -2.488 16.422 4.645 1 90.31 32 ILE B O 1
ATOM 1341 N N . ARG B 1 33 ? -3.852 18.078 3.867 1 87.38 33 ARG B N 1
ATOM 1342 C CA . ARG B 1 33 ? -5.059 17.266 3.98 1 87.38 33 ARG B CA 1
ATOM 1343 C C . ARG B 1 33 ? -4.938 15.992 3.148 1 87.38 33 ARG B C 1
ATOM 1345 O O . ARG B 1 33 ? -5.27 14.906 3.617 1 87.38 33 ARG B O 1
ATOM 1352 N N . ASP B 1 34 ? -4.391 16.219 2.004 1 82.31 34 ASP B N 1
ATOM 1353 C CA . ASP B 1 34 ? -4.254 15.07 1.112 1 82.31 34 ASP B CA 1
ATOM 1354 C C . ASP B 1 34 ? -3.262 14.055 1.672 1 82.31 34 ASP B C 1
ATOM 1356 O O . ASP B 1 34 ? -3.504 12.844 1.621 1 82.31 34 ASP B O 1
ATOM 1360 N N . LEU B 1 35 ? -2.162 14.508 2.217 1 82.69 35 LEU B N 1
ATOM 1361 C CA . LEU B 1 35 ? -1.148 13.633 2.803 1 82.69 35 LEU B CA 1
ATOM 1362 C C . LEU B 1 35 ? -1.686 12.93 4.043 1 82.69 35 LEU B C 1
ATOM 1364 O O . LEU B 1 35 ? -1.384 11.758 4.277 1 82.69 35 LEU B O 1
ATOM 1368 N N . LEU B 1 36 ? -2.441 13.688 4.832 1 84.19 36 LEU B N 1
ATOM 1369 C CA . LEU B 1 36 ? -3.039 13.102 6.023 1 84.19 36 LEU B CA 1
ATOM 1370 C C . LEU B 1 36 ? -3.986 11.961 5.652 1 84.19 36 LEU B C 1
ATOM 1372 O O . LEU B 1 36 ? -3.961 10.898 6.277 1 84.19 36 LEU B O 1
ATOM 1376 N N . ARG B 1 37 ? -4.793 12.148 4.598 1 77.31 37 ARG B N 1
ATOM 1377 C CA . ARG B 1 37 ? -5.727 11.117 4.152 1 77.31 37 ARG B CA 1
ATOM 1378 C C . ARG B 1 37 ? -4.984 9.875 3.68 1 77.31 37 ARG B C 1
ATOM 1380 O O . ARG B 1 37 ? -5.387 8.75 3.984 1 77.31 37 ARG B O 1
ATOM 1387 N N . ALA B 1 38 ? -3.885 10.195 3.057 1 72.25 38 ALA B N 1
ATOM 1388 C CA . ALA B 1 38 ? -3.057 9.086 2.592 1 72.25 38 ALA B CA 1
ATOM 1389 C C . ALA B 1 38 ? -2.451 8.32 3.766 1 72.25 38 ALA B C 1
ATOM 1391 O O . ALA B 1 38 ? -2.387 7.09 3.744 1 72.25 38 ALA B O 1
ATOM 1392 N N . GLY B 1 39 ? -2.014 9.023 4.727 1 73.12 39 GLY B N 1
ATOM 1393 C CA . GLY B 1 39 ? -1.404 8.422 5.902 1 73.12 39 GLY B CA 1
ATOM 1394 C C . GLY B 1 39 ? -2.4 7.688 6.777 1 73.12 39 GLY B C 1
ATOM 1395 O O . GLY B 1 39 ? -2.033 6.762 7.5 1 73.12 39 GLY B O 1
ATOM 1396 N N . MET B 1 40 ? -3.682 8.211 6.773 1 69.88 40 MET B N 1
ATOM 1397 C CA . MET B 1 40 ? -4.734 7.605 7.586 1 69.88 40 MET B CA 1
ATOM 1398 C C . MET B 1 40 ? -5.121 6.234 7.039 1 69.88 40 MET B C 1
ATOM 1400 O O . MET B 1 40 ? -5.582 5.371 7.789 1 69.88 40 MET B O 1
ATOM 1404 N N . ARG B 1 41 ? -5.102 6.172 5.812 1 61.62 41 ARG B N 1
ATOM 1405 C CA . ARG B 1 41 ? -5.41 4.867 5.234 1 61.62 41 ARG B CA 1
ATOM 1406 C C . ARG B 1 41 ? -4.488 3.789 5.785 1 61.62 41 ARG B C 1
ATOM 1408 O O . ARG B 1 41 ? -4.898 2.641 5.957 1 61.62 41 ARG B O 1
ATOM 1415 N N . GLU B 1 42 ? -3.289 4.098 6.035 1 55.19 42 GLU B N 1
ATOM 1416 C CA . GLU B 1 42 ? -2.342 3.146 6.605 1 55.19 42 GLU B CA 1
ATOM 1417 C C . GLU B 1 42 ? -2.725 2.779 8.039 1 55.19 42 GLU B C 1
ATOM 1419 O O . GLU B 1 42 ? -2.518 1.642 8.469 1 55.19 42 GLU B O 1
ATOM 1424 N N . SER B 1 43 ? -3.279 3.779 8.828 1 53.97 43 SER B N 1
ATOM 1425 C CA . SER B 1 43 ? -3.238 3.725 10.289 1 53.97 43 SER B CA 1
ATOM 1426 C C . SER B 1 43 ? -4.523 3.129 10.852 1 53.97 43 SER B C 1
ATOM 1428 O O . SER B 1 43 ? -4.66 2.98 12.07 1 53.97 43 SER B O 1
ATOM 1430 N N . GLU B 1 44 ? -5.629 2.953 10.25 1 57.22 44 GLU B N 1
ATOM 1431 C CA . GLU B 1 44 ? -6.676 2.557 11.188 1 57.22 44 GLU B CA 1
ATOM 1432 C C . GLU B 1 44 ? -6.32 1.25 11.891 1 57.22 44 GLU B C 1
ATOM 1434 O O . GLU B 1 44 ? -6.297 0.188 11.266 1 57.22 44 GLU B O 1
ATOM 1439 N N . ALA B 1 45 ? -5.578 1.432 12.961 1 63.81 45 ALA B N 1
ATOM 1440 C CA . ALA B 1 45 ? -5.152 0.31 13.797 1 63.81 45 ALA B CA 1
ATOM 1441 C C . ALA B 1 45 ? -6.344 -0.528 14.242 1 63.81 45 ALA B C 1
ATOM 1443 O O . ALA B 1 45 ? -7.32 0.006 14.773 1 63.81 45 ALA B O 1
ATOM 1444 N N . LEU B 1 46 ? -6.508 -1.635 13.773 1 78.94 46 LEU B N 1
ATOM 1445 C CA . LEU B 1 46 ? -7.488 -2.631 14.188 1 78.94 46 LEU B CA 1
ATOM 1446 C C . LEU B 1 46 ? -7.141 -3.197 15.555 1 78.94 46 LEU B C 1
ATOM 1448 O O . LEU B 1 46 ? -5.973 -3.236 15.938 1 78.94 46 LEU B O 1
ATOM 1452 N N . PRO B 1 47 ? -8.234 -3.475 16.406 1 84.5 47 PRO B N 1
ATOM 1453 C CA . PRO B 1 47 ? -7.934 -4.262 17.594 1 84.5 47 PRO B CA 1
ATOM 1454 C C . PRO B 1 47 ? -7.066 -5.484 17.297 1 84.5 47 PRO B C 1
ATOM 1456 O O . PRO B 1 47 ? -7.168 -6.062 16.203 1 84.5 47 PRO B O 1
ATOM 1459 N N . ASP B 1 48 ? -6.273 -5.883 18.234 1 89.12 48 ASP B N 1
ATOM 1460 C CA . ASP B 1 48 ? -5.293 -6.945 18.031 1 89.12 48 ASP B CA 1
ATOM 1461 C C . ASP B 1 48 ? -5.977 -8.258 17.656 1 89.12 48 ASP B C 1
ATOM 1463 O O . ASP B 1 48 ? -5.395 -9.078 16.938 1 89.12 48 ASP B O 1
ATOM 1467 N N . ASP B 1 49 ? -7.234 -8.414 18.125 1 93.62 49 ASP B N 1
ATOM 1468 C CA . ASP B 1 49 ? -7.91 -9.68 17.875 1 93.62 49 ASP B CA 1
ATOM 1469 C C . ASP B 1 49 ? -8.82 -9.594 16.656 1 93.62 49 ASP B C 1
ATOM 1471 O O . ASP B 1 49 ? -9.516 -10.555 16.328 1 93.62 49 ASP B O 1
ATOM 1475 N N . ALA B 1 50 ? -8.812 -8.445 16 1 92.5 50 ALA B N 1
ATOM 1476 C CA . ALA B 1 50 ? -9.648 -8.305 14.82 1 92.5 50 ALA B CA 1
ATOM 1477 C C . ALA B 1 50 ? -9.125 -9.156 13.672 1 92.5 50 ALA B C 1
ATOM 1479 O O . ALA B 1 50 ? -7.918 -9.195 13.414 1 92.5 50 ALA B O 1
ATOM 1480 N N . ALA B 1 51 ? -10.047 -9.922 13.047 1 95 51 ALA B N 1
ATOM 1481 C CA . ALA B 1 51 ? -9.68 -10.664 11.844 1 95 51 ALA B CA 1
ATOM 1482 C C . ALA B 1 51 ? -9.383 -9.719 10.688 1 95 51 ALA B C 1
ATOM 1484 O O . ALA B 1 51 ? -10.148 -8.789 10.422 1 95 51 ALA B O 1
ATOM 1485 N N . CYS B 1 52 ? -8.242 -9.945 10 1 94.69 52 CYS B N 1
ATOM 1486 C CA . CYS B 1 52 ? -7.879 -9.055 8.898 1 94.69 52 CYS B CA 1
ATOM 1487 C C . CYS B 1 52 ? -7.047 -9.797 7.859 1 94.69 52 CYS B C 1
ATOM 1489 O O . CYS B 1 52 ? -6.73 -10.977 8.031 1 94.69 52 CYS B O 1
ATOM 1491 N N . VAL B 1 53 ? -6.941 -9.164 6.766 1 95.62 53 VAL B N 1
ATOM 1492 C CA . VAL B 1 53 ? -5.988 -9.531 5.727 1 95.62 53 VAL B CA 1
ATOM 1493 C C . VAL B 1 53 ? -4.969 -8.406 5.539 1 95.62 53 VAL B C 1
ATOM 1495 O O . VAL B 1 53 ? -5.27 -7.238 5.789 1 95.62 53 VAL B O 1
ATOM 1498 N N . ALA B 1 54 ? -3.75 -8.758 5.164 1 95.56 54 ALA B N 1
ATOM 1499 C CA . ALA B 1 54 ? -2.734 -7.738 4.918 1 95.56 54 ALA B CA 1
ATOM 1500 C C . ALA B 1 54 ? -1.948 -8.047 3.646 1 95.56 54 ALA B C 1
ATOM 1502 O O . ALA B 1 54 ? -1.746 -9.211 3.299 1 95.56 54 ALA B O 1
ATOM 1503 N N . VAL B 1 55 ? -1.623 -7.074 2.92 1 96.62 55 VAL B N 1
ATOM 1504 C CA . VAL B 1 55 ? -0.672 -7.141 1.815 1 96.62 55 VAL B CA 1
ATOM 1505 C C . VAL B 1 55 ? 0.656 -6.516 2.238 1 96.62 55 VAL B C 1
ATOM 1507 O O . VAL B 1 55 ? 0.722 -5.324 2.541 1 96.62 55 VAL B O 1
ATOM 1510 N N . VAL B 1 56 ? 1.707 -7.277 2.297 1 96.69 56 VAL B N 1
ATOM 1511 C CA . VAL B 1 56 ? 3.045 -6.832 2.674 1 96.69 56 VAL B CA 1
ATOM 1512 C C . VAL B 1 56 ? 3.975 -6.914 1.465 1 96.69 56 VAL B C 1
ATOM 1514 O O . VAL B 1 56 ? 4.082 -7.965 0.826 1 96.69 56 VAL B O 1
ATOM 1517 N N . SER B 1 57 ? 4.559 -5.844 1.125 1 96.75 57 SER B N 1
ATOM 1518 C CA . SER B 1 57 ? 5.48 -5.828 -0.009 1 96.75 57 SER B CA 1
ATOM 1519 C C . SER B 1 57 ? 6.82 -5.215 0.377 1 96.75 57 SER B C 1
ATOM 1521 O O . SER B 1 57 ? 6.883 -4.332 1.233 1 96.75 57 SER B O 1
ATOM 1523 N N . TYR B 1 58 ? 7.914 -5.68 -0.22 1 95.25 58 TYR B N 1
ATOM 1524 C CA . TYR B 1 58 ? 9.234 -5.109 0.002 1 95.25 58 TYR B CA 1
ATOM 1525 C C . TYR B 1 58 ? 10.203 -5.531 -1.1 1 95.25 58 TYR B C 1
ATOM 1527 O O . TYR B 1 58 ? 9.992 -6.547 -1.765 1 95.25 58 TYR B O 1
ATOM 1535 N N . LEU B 1 59 ? 11.18 -4.781 -1.283 1 94.88 59 LEU B N 1
ATOM 1536 C CA . LEU B 1 59 ? 12.289 -5.047 -2.195 1 94.88 59 LEU B CA 1
ATOM 1537 C C . LEU B 1 59 ? 13.547 -5.418 -1.424 1 94.88 59 LEU B C 1
ATOM 1539 O O . LEU B 1 59 ? 13.734 -4.992 -0.282 1 94.88 59 LEU B O 1
ATOM 1543 N N . TYR B 1 60 ? 14.352 -6.234 -2.012 1 94.31 60 TYR B N 1
ATOM 1544 C CA . TYR B 1 60 ? 15.664 -6.512 -1.431 1 94.31 60 TYR B CA 1
ATOM 1545 C C . TYR B 1 60 ? 16.641 -6.977 -2.498 1 94.31 60 TYR B C 1
ATOM 1547 O O . TYR B 1 60 ? 16.25 -7.441 -3.564 1 94.31 60 TYR B O 1
ATOM 1555 N N . ASP B 1 61 ? 17.859 -6.723 -2.236 1 94 61 ASP B N 1
ATOM 1556 C CA . ASP B 1 61 ? 18.938 -7.285 -3.047 1 94 61 ASP B CA 1
ATOM 1557 C C . ASP B 1 61 ? 19.172 -8.758 -2.709 1 94 61 ASP B C 1
ATOM 1559 O O . ASP B 1 61 ? 19.547 -9.086 -1.585 1 94 61 ASP B O 1
ATOM 1563 N N . HIS B 1 62 ? 18.859 -9.617 -3.713 1 92.56 62 HIS B N 1
ATOM 1564 C CA . HIS B 1 62 ? 18.859 -11.055 -3.451 1 92.56 62 HIS B CA 1
ATOM 1565 C C . HIS B 1 62 ? 20.266 -11.562 -3.162 1 92.56 62 HIS B C 1
ATOM 1567 O O . HIS B 1 62 ? 20.438 -12.68 -2.684 1 92.56 62 HIS B O 1
ATOM 1573 N N . SER B 1 63 ? 21.281 -10.75 -3.428 1 92 63 SER B N 1
ATOM 1574 C CA . SER B 1 63 ? 22.672 -11.148 -3.17 1 92 63 SER B CA 1
ATOM 1575 C C . SER B 1 63 ? 23.094 -10.773 -1.754 1 92 63 SER B C 1
ATOM 1577 O O . SER B 1 63 ? 24.172 -11.164 -1.303 1 92 63 SER B O 1
ATOM 1579 N N . THR B 1 64 ? 22.219 -10.031 -1.058 1 90.44 64 THR B N 1
ATOM 1580 C CA . THR B 1 64 ? 22.547 -9.648 0.311 1 90.44 64 THR B CA 1
ATOM 1581 C C . THR B 1 64 ? 22.656 -10.883 1.203 1 90.44 64 THR B C 1
ATOM 1583 O O . THR B 1 64 ? 21.703 -11.648 1.327 1 90.44 64 THR B O 1
ATOM 1586 N N . ARG B 1 65 ? 23.719 -11.016 1.867 1 86.94 65 ARG B N 1
ATOM 1587 C CA . ARG B 1 65 ? 24.047 -12.211 2.627 1 86.94 65 ARG B CA 1
ATOM 1588 C C . ARG B 1 65 ? 22.938 -12.555 3.621 1 86.94 65 ARG B C 1
ATOM 1590 O O . ARG B 1 65 ? 22.578 -11.727 4.469 1 86.94 65 ARG B O 1
ATOM 1597 N N . GLU B 1 66 ? 22.422 -13.703 3.543 1 93.88 66 GLU B N 1
ATOM 1598 C CA . GLU B 1 66 ? 21.531 -14.383 4.484 1 93.88 66 GLU B CA 1
ATOM 1599 C C . GLU B 1 66 ? 20.156 -13.734 4.504 1 93.88 66 GLU B C 1
ATOM 1601 O O . GLU B 1 66 ? 19.25 -14.195 5.211 1 93.88 66 GLU B O 1
ATOM 1606 N N . LEU B 1 67 ? 19.984 -12.617 3.771 1 94.56 67 LEU B N 1
ATOM 1607 C CA . LEU B 1 67 ? 18.719 -11.883 3.867 1 94.56 67 LEU B CA 1
ATOM 1608 C C . LEU B 1 67 ? 17.562 -12.719 3.32 1 94.56 67 LEU B C 1
ATOM 1610 O O . LEU B 1 67 ? 16.547 -12.898 3.994 1 94.56 67 LEU B O 1
ATOM 1614 N N . PRO B 1 68 ? 17.719 -13.281 2.074 1 95.19 68 PRO B N 1
ATOM 1615 C CA . PRO B 1 68 ? 16.609 -14.109 1.579 1 95.19 68 PRO B CA 1
ATOM 1616 C C . PRO B 1 68 ? 16.281 -15.266 2.521 1 95.19 68 PRO B C 1
ATOM 1618 O O . PRO B 1 68 ? 15.094 -15.57 2.723 1 95.19 68 PRO B O 1
ATOM 1621 N N . ARG B 1 69 ? 17.25 -15.805 3.1 1 95.88 69 ARG B N 1
ATOM 1622 C CA . ARG B 1 69 ? 17.047 -16.906 4.027 1 95.88 69 ARG B CA 1
ATOM 1623 C C . ARG B 1 69 ? 16.312 -16.438 5.277 1 95.88 69 ARG B C 1
ATOM 1625 O O . ARG B 1 69 ? 15.367 -17.094 5.727 1 95.88 69 ARG B O 1
ATOM 1632 N N . ARG B 1 70 ? 16.719 -15.312 5.879 1 96.31 70 ARG B N 1
ATOM 1633 C CA . ARG B 1 70 ? 16.062 -14.781 7.074 1 96.31 70 ARG B CA 1
ATOM 1634 C C . ARG B 1 70 ? 14.609 -14.445 6.801 1 96.31 70 ARG B C 1
ATOM 1636 O O . ARG B 1 70 ? 13.727 -14.773 7.602 1 96.31 70 ARG B O 1
ATOM 1643 N N . LEU B 1 71 ? 14.375 -13.766 5.707 1 96.81 71 LEU B N 1
ATOM 1644 C CA . LEU B 1 71 ? 13.016 -13.406 5.316 1 96.81 71 LEU B CA 1
ATOM 1645 C C . LEU B 1 71 ? 12.141 -14.648 5.168 1 96.81 71 LEU B C 1
ATOM 1647 O O . LEU B 1 71 ? 11.039 -14.703 5.711 1 96.81 71 LEU B O 1
ATOM 1651 N N . ASN B 1 72 ? 12.688 -15.641 4.473 1 95.88 72 ASN B N 1
ATOM 1652 C CA . ASN B 1 72 ? 11.953 -16.891 4.277 1 95.88 72 ASN B CA 1
ATOM 1653 C C . ASN B 1 72 ? 11.703 -17.609 5.602 1 95.88 72 ASN B C 1
ATOM 1655 O O . ASN B 1 72 ? 10.617 -18.141 5.828 1 95.88 72 ASN B O 1
ATOM 1659 N N . GLN B 1 73 ? 12.703 -17.641 6.445 1 97.06 73 GLN B N 1
ATOM 1660 C CA . GLN B 1 73 ? 12.555 -18.281 7.75 1 97.06 73 GLN B CA 1
ATOM 1661 C C . GLN B 1 73 ? 11.461 -17.594 8.57 1 97.06 73 GLN B C 1
ATOM 1663 O O . GLN B 1 73 ? 10.656 -18.266 9.219 1 97.06 73 GLN B O 1
ATOM 1668 N N . THR B 1 74 ? 11.484 -16.297 8.57 1 96.75 74 THR B N 1
ATOM 1669 C CA . THR B 1 74 ? 10.469 -15.539 9.281 1 96.75 74 THR B CA 1
ATOM 1670 C C . THR B 1 74 ? 9.07 -15.898 8.781 1 96.75 74 THR B C 1
ATOM 1672 O O . THR B 1 74 ? 8.172 -16.156 9.578 1 96.75 74 THR B O 1
ATOM 1675 N N . LEU B 1 75 ? 8.836 -15.914 7.453 1 96.81 75 LEU B N 1
ATOM 1676 C CA . LEU B 1 75 ? 7.539 -16.25 6.871 1 96.81 75 LEU B CA 1
ATOM 1677 C C . LEU B 1 75 ? 7.172 -17.703 7.176 1 96.81 75 LEU B C 1
ATOM 1679 O O . LEU B 1 75 ? 6.02 -18 7.5 1 96.81 75 LEU B O 1
ATOM 1683 N N . HIS B 1 76 ? 8.195 -18.578 7.109 1 96.75 76 HIS B N 1
ATOM 1684 C CA . HIS B 1 76 ? 7.949 -19.984 7.438 1 96.75 76 HIS B CA 1
ATOM 1685 C C . HIS B 1 76 ? 7.496 -20.141 8.883 1 96.75 76 HIS B C 1
ATOM 1687 O O . HIS B 1 76 ? 6.609 -20.938 9.18 1 96.75 76 HIS B O 1
ATOM 1693 N N . ALA B 1 77 ? 8.094 -19.484 9.773 1 97.06 77 ALA B N 1
ATOM 1694 C CA . ALA B 1 77 ? 7.746 -19.547 11.188 1 97.06 77 ALA B CA 1
ATOM 1695 C C . ALA B 1 77 ? 6.309 -19.078 11.422 1 97.06 77 ALA B C 1
ATOM 1697 O O . ALA B 1 77 ? 5.711 -19.391 12.453 1 97.06 77 ALA B O 1
ATOM 1698 N N . HIS B 1 78 ? 5.797 -18.312 10.484 1 97.56 78 HIS B N 1
ATOM 1699 C CA . HIS B 1 78 ? 4.43 -17.812 10.578 1 97.56 78 HIS B CA 1
ATOM 1700 C C . HIS B 1 78 ? 3.58 -18.297 9.414 1 97.56 78 HIS B C 1
ATOM 1702 O O . HIS B 1 78 ? 2.756 -17.547 8.883 1 97.56 78 HIS B O 1
ATOM 1708 N N . HIS B 1 79 ? 3.855 -19.516 8.945 1 96.5 79 HIS B N 1
ATOM 1709 C CA . HIS B 1 79 ? 3.236 -20.047 7.734 1 96.5 79 HIS B CA 1
ATOM 1710 C C . HIS B 1 79 ? 1.719 -20.094 7.871 1 96.5 79 HIS B C 1
ATOM 1712 O O . HIS B 1 79 ? 0.999 -20.047 6.871 1 96.5 79 HIS B O 1
ATOM 1718 N N . ASP B 1 80 ? 1.248 -20.141 9.109 1 97.75 80 ASP B N 1
ATOM 1719 C CA . ASP B 1 80 ? -0.19 -20.219 9.352 1 97.75 80 ASP B CA 1
ATOM 1720 C C . ASP B 1 80 ? -0.879 -18.906 8.992 1 97.75 80 ASP B C 1
ATOM 1722 O O . ASP B 1 80 ? -2.096 -18.859 8.805 1 97.75 80 ASP B O 1
ATOM 1726 N N . LEU B 1 81 ? -0.125 -17.781 8.93 1 97.94 81 LEU B N 1
ATOM 1727 C CA . LEU B 1 81 ? -0.669 -16.469 8.609 1 97.94 81 LEU B CA 1
ATOM 1728 C C . LEU B 1 81 ? -0.52 -16.156 7.125 1 97.94 81 LEU B C 1
ATOM 1730 O O . LEU B 1 81 ? -1.115 -15.211 6.617 1 97.94 81 LEU B O 1
ATOM 1734 N N . THR B 1 82 ? 0.3 -16.953 6.473 1 97.31 82 THR B N 1
ATOM 1735 C CA . THR B 1 82 ? 0.662 -16.625 5.098 1 97.31 82 THR B CA 1
ATOM 1736 C C . THR B 1 82 ? -0.227 -17.375 4.109 1 97.31 82 THR B C 1
ATOM 1738 O O . THR B 1 82 ? -0.167 -18.594 4.02 1 97.31 82 THR B O 1
ATOM 1741 N N . ARG B 1 83 ? -1.012 -16.656 3.365 1 96.81 83 ARG B N 1
ATOM 1742 C CA . ARG B 1 83 ? -1.881 -17.266 2.365 1 96.81 83 ARG B CA 1
ATOM 1743 C C . ARG B 1 83 ? -1.124 -17.516 1.066 1 96.81 83 ARG B C 1
ATOM 1745 O O . ARG B 1 83 ? -1.278 -18.578 0.454 1 96.81 83 ARG B O 1
ATOM 1752 N N . SER B 1 84 ? -0.373 -16.531 0.686 1 96.69 84 SER B N 1
ATOM 1753 C CA . SER B 1 84 ? 0.386 -16.641 -0.556 1 96.69 84 SER B CA 1
ATOM 1754 C C . SER B 1 84 ? 1.523 -15.633 -0.598 1 96.69 84 SER B C 1
ATOM 1756 O O . SER B 1 84 ? 1.445 -14.578 0.034 1 96.69 84 SER B O 1
ATOM 1758 N N . THR B 1 85 ? 2.576 -15.93 -1.292 1 96.75 85 THR B N 1
ATOM 1759 C CA . THR B 1 85 ? 3.684 -15.016 -1.55 1 96.75 85 THR B CA 1
ATOM 1760 C C . THR B 1 85 ? 4.035 -15 -3.035 1 96.75 85 THR B C 1
ATOM 1762 O O . THR B 1 85 ? 4.152 -16.047 -3.664 1 96.75 85 THR B O 1
ATOM 1765 N N . LEU B 1 86 ? 4.098 -13.867 -3.582 1 97.06 86 LEU B N 1
ATOM 1766 C CA . LEU B 1 86 ? 4.539 -13.648 -4.953 1 97.06 86 LEU B CA 1
ATOM 1767 C C . LEU B 1 86 ? 5.957 -13.094 -4.988 1 97.06 86 LEU B C 1
ATOM 1769 O O . LEU B 1 86 ? 6.25 -12.078 -4.344 1 97.06 86 LEU B O 1
ATOM 1773 N N . HIS B 1 87 ? 6.863 -13.852 -5.598 1 96.44 87 HIS B N 1
ATOM 1774 C CA . HIS B 1 87 ? 8.25 -13.445 -5.777 1 96.44 87 HIS B CA 1
ATOM 1775 C C . HIS B 1 87 ? 8.516 -13 -7.215 1 96.44 87 HIS B C 1
ATOM 1777 O O . HIS B 1 87 ? 8.359 -13.789 -8.148 1 96.44 87 HIS B O 1
ATOM 1783 N N . VAL B 1 88 ? 8.945 -11.773 -7.426 1 96.81 88 VAL B N 1
ATOM 1784 C CA . VAL B 1 88 ? 9.195 -11.242 -8.766 1 96.81 88 VAL B CA 1
ATOM 1785 C C . VAL B 1 88 ? 10.648 -10.766 -8.867 1 96.81 88 VAL B C 1
ATOM 1787 O O . VAL B 1 88 ? 11.086 -9.93 -8.078 1 96.81 88 VAL B O 1
ATOM 1790 N N . HIS B 1 89 ? 11.352 -11.273 -9.82 1 95.5 89 HIS B N 1
ATOM 1791 C CA . HIS B 1 89 ? 12.695 -10.789 -10.133 1 95.5 89 HIS B CA 1
ATOM 1792 C C . HIS B 1 89 ? 12.641 -9.508 -10.961 1 95.5 89 HIS B C 1
ATOM 1794 O O . HIS B 1 89 ? 12.227 -9.531 -12.125 1 95.5 89 HIS B O 1
ATOM 1800 N N . LEU B 1 90 ? 13.031 -8.367 -10.375 1 94.12 90 LEU B N 1
ATOM 1801 C CA . LEU B 1 90 ? 12.898 -7.078 -11.047 1 94.12 90 LEU B CA 1
ATOM 1802 C C . LEU B 1 90 ? 14.078 -6.836 -11.984 1 94.12 90 LEU B C 1
ATOM 1804 O O . LEU B 1 90 ? 13.938 -6.141 -12.992 1 94.12 90 LEU B O 1
ATOM 1808 N N . ASP B 1 91 ? 15.242 -7.242 -11.625 1 91.19 91 ASP B N 1
ATOM 1809 C CA . ASP B 1 91 ? 16.453 -7.215 -12.43 1 91.19 91 ASP B CA 1
ATOM 1810 C C . ASP B 1 91 ? 17.453 -8.273 -11.961 1 91.19 91 ASP B C 1
ATOM 1812 O O . ASP B 1 91 ? 17.062 -9.258 -11.328 1 91.19 91 ASP B O 1
ATOM 1816 N N . ALA B 1 92 ? 18.703 -8.141 -12.336 1 90.56 92 ALA B N 1
ATOM 1817 C CA . ALA B 1 92 ? 19.688 -9.18 -12.055 1 90.56 92 ALA B CA 1
ATOM 1818 C C . ALA B 1 92 ? 19.922 -9.312 -10.547 1 90.56 92 ALA B C 1
ATOM 1820 O O . ALA B 1 92 ? 20.328 -10.375 -10.07 1 90.56 92 ALA B O 1
ATOM 1821 N N . GLY B 1 93 ? 19.5 -8.281 -9.758 1 92.38 93 GLY B N 1
ATOM 1822 C CA . GLY B 1 93 ? 19.891 -8.32 -8.359 1 92.38 93 GLY B CA 1
ATOM 1823 C C . GLY B 1 93 ? 18.734 -8.086 -7.414 1 92.38 93 GLY B C 1
ATOM 1824 O O . GLY B 1 93 ? 18.812 -8.383 -6.223 1 92.38 93 GLY B O 1
ATOM 1825 N N . HIS B 1 94 ? 17.641 -7.5 -7.875 1 95 94 HIS B N 1
ATOM 1826 C CA . HIS B 1 94 ? 16.578 -7.078 -6.969 1 95 94 HIS B CA 1
ATOM 1827 C C . HIS B 1 94 ? 15.336 -7.941 -7.137 1 95 94 HIS B C 1
ATOM 1829 O O . HIS B 1 94 ? 14.914 -8.227 -8.266 1 95 94 HIS B O 1
ATOM 1835 N N . CYS B 1 95 ? 14.828 -8.328 -6.023 1 96.75 95 CYS B N 1
ATOM 1836 C CA . CYS B 1 95 ? 13.57 -9.07 -5.984 1 96.75 95 CYS B CA 1
ATOM 1837 C C . CYS B 1 95 ? 12.492 -8.273 -5.262 1 96.75 95 CYS B C 1
ATOM 1839 O O . CYS B 1 95 ? 12.773 -7.594 -4.273 1 96.75 95 CYS B O 1
ATOM 1841 N N . LEU B 1 96 ? 11.359 -8.312 -5.77 1 97.19 96 LEU B N 1
ATOM 1842 C CA . LEU B 1 96 ? 10.156 -7.828 -5.094 1 97.19 96 LEU B CA 1
ATOM 1843 C C . LEU B 1 96 ? 9.328 -8.992 -4.562 1 97.19 96 LEU B C 1
ATOM 1845 O O . LEU B 1 96 ? 9.023 -9.93 -5.297 1 97.19 96 LEU B O 1
ATOM 1849 N N . GLU B 1 97 ? 9.055 -8.938 -3.318 1 97.5 97 GLU B N 1
ATOM 1850 C CA . GLU B 1 97 ? 8.18 -9.93 -2.717 1 97.5 97 GLU B CA 1
ATOM 1851 C C . GLU B 1 97 ? 6.895 -9.297 -2.197 1 97.5 97 GLU B C 1
ATOM 1853 O O . GLU B 1 97 ? 6.926 -8.211 -1.606 1 97.5 97 GLU B O 1
ATOM 1858 N N . VAL B 1 98 ? 5.805 -9.883 -2.473 1 98.06 98 VAL B N 1
ATOM 1859 C CA . VAL B 1 98 ? 4.492 -9.484 -1.983 1 98.06 98 VAL B CA 1
ATOM 1860 C C . VAL B 1 98 ? 3.826 -10.656 -1.265 1 98.06 98 VAL B C 1
ATOM 1862 O O . VAL B 1 98 ? 3.59 -11.703 -1.865 1 98.06 98 VAL B O 1
ATOM 1865 N N . SER B 1 99 ? 3.52 -10.508 -0.03 1 98.06 99 SER B N 1
ATOM 1866 C CA . SER B 1 99 ? 2.861 -11.562 0.735 1 98.06 99 SER B CA 1
ATOM 1867 C C . SER B 1 99 ? 1.458 -11.141 1.161 1 98.06 99 SER B C 1
ATOM 1869 O O . SER B 1 99 ? 1.26 -10.031 1.658 1 98.06 99 SER B O 1
ATOM 1871 N N . VAL B 1 100 ? 0.526 -11.992 0.881 1 97.94 100 VAL B N 1
ATOM 1872 C CA . VAL B 1 100 ? -0.822 -11.852 1.423 1 97.94 100 VAL B CA 1
ATOM 1873 C C . VAL B 1 100 ? -0.939 -12.641 2.727 1 97.94 100 VAL B C 1
ATOM 1875 O O . VAL B 1 100 ? -0.755 -13.859 2.74 1 97.94 100 VAL B O 1
ATOM 1878 N N . LEU B 1 101 ? -1.197 -11.922 3.797 1 97.75 101 LEU B N 1
ATOM 1879 C CA . LEU B 1 101 ? -1.354 -12.508 5.121 1 97.75 101 LEU B CA 1
ATOM 1880 C C . LEU B 1 101 ? -2.812 -12.469 5.566 1 97.75 101 LEU B C 1
ATOM 1882 O O . LEU B 1 101 ? -3.566 -11.586 5.156 1 97.75 101 LEU B O 1
ATOM 1886 N N . GLN B 1 102 ? -3.188 -13.438 6.383 1 96.88 102 GLN B N 1
ATOM 1887 C CA . GLN B 1 102 ? -4.547 -13.477 6.914 1 96.88 102 GLN B CA 1
ATOM 1888 C C . GLN B 1 102 ? -4.566 -14.008 8.344 1 96.88 102 GLN B C 1
ATOM 1890 O O . GLN B 1 102 ? -3.938 -15.031 8.633 1 96.88 102 GLN B O 1
ATOM 1895 N N . GLY B 1 103 ? -5.207 -13.336 9.227 1 96.56 103 GLY B N 1
ATOM 1896 C CA . GLY B 1 103 ? -5.289 -13.711 10.625 1 96.56 103 GLY B CA 1
ATOM 1897 C C . GLY B 1 103 ? -5.609 -12.539 11.539 1 96.56 103 GLY B C 1
ATOM 1898 O O . GLY B 1 103 ? -6.238 -11.57 11.109 1 96.56 103 GLY B O 1
ATOM 1899 N N . GLU B 1 104 ? -5.234 -12.68 12.758 1 96.44 104 GLU B N 1
ATOM 1900 C CA . GLU B 1 104 ? -5.48 -11.617 13.734 1 96.44 104 GLU B CA 1
ATOM 1901 C C . GLU B 1 104 ? -4.543 -10.438 13.508 1 96.44 104 GLU B C 1
ATOM 1903 O O . GLU B 1 104 ? -3.344 -10.617 13.281 1 96.44 104 GLU B O 1
ATOM 1908 N N . SER B 1 105 ? -5.102 -9.25 13.641 1 93.88 105 SER B N 1
ATOM 1909 C CA . SER B 1 105 ? -4.379 -8.031 13.289 1 93.88 105 SER B CA 1
ATOM 1910 C C . SER B 1 105 ? -3.098 -7.895 14.109 1 93.88 105 SER B C 1
ATOM 1912 O O . SER B 1 105 ? -2.066 -7.461 13.586 1 93.88 105 SER B O 1
ATOM 1914 N N . GLY B 1 106 ? -3.148 -8.273 15.391 1 92.75 106 GLY B N 1
ATOM 1915 C CA . GLY B 1 106 ? -1.963 -8.195 16.234 1 92.75 106 GLY 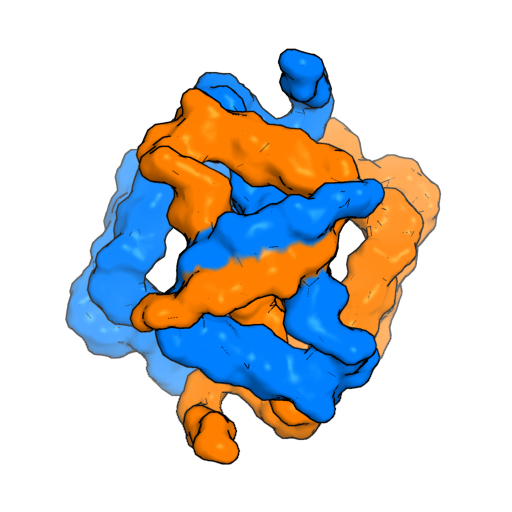B CA 1
ATOM 1916 C C . GLY B 1 106 ? -0.825 -9.07 15.727 1 92.75 106 GLY B C 1
ATOM 1917 O O . GLY B 1 106 ? 0.324 -8.625 15.672 1 92.75 106 GLY B O 1
ATOM 1918 N N . ARG B 1 107 ? -1.121 -10.297 15.391 1 96 107 ARG B N 1
ATOM 1919 C CA . ARG B 1 107 ? -0.114 -11.234 14.891 1 96 107 ARG B CA 1
ATOM 1920 C C . ARG B 1 107 ? 0.432 -10.781 13.539 1 96 107 ARG B C 1
ATOM 1922 O O . ARG B 1 107 ? 1.638 -10.867 13.297 1 96 107 ARG B O 1
ATOM 1929 N N . ILE B 1 108 ? -0.418 -10.305 12.719 1 96 108 ILE B N 1
ATOM 1930 C CA . ILE B 1 108 ? -0.031 -9.812 11.398 1 96 108 ILE B CA 1
ATOM 1931 C C . ILE B 1 108 ? 0.878 -8.594 11.547 1 96 108 ILE B C 1
ATOM 1933 O O . ILE B 1 108 ? 1.88 -8.469 10.836 1 96 108 ILE B O 1
ATOM 1937 N N . GLY B 1 109 ? 0.46 -7.746 12.445 1 91.88 109 GLY B N 1
ATOM 1938 C CA . GLY B 1 109 ? 1.298 -6.59 12.719 1 91.88 109 GLY B CA 1
ATOM 1939 C C . GLY B 1 109 ? 2.697 -6.961 13.172 1 91.88 109 GLY B C 1
ATOM 1940 O O . GLY B 1 109 ? 3.682 -6.383 12.711 1 91.88 109 GLY B O 1
ATOM 1941 N N . GLU B 1 110 ? 2.811 -7.867 14.086 1 90.88 110 GLU B N 1
ATOM 1942 C CA . GLU B 1 110 ? 4.098 -8.328 14.594 1 90.88 110 GLU B CA 1
ATOM 1943 C C . GLU B 1 110 ? 4.957 -8.914 13.477 1 90.88 110 GLU B C 1
ATOM 1945 O O . GLU B 1 110 ? 6.129 -8.555 13.328 1 90.88 110 GLU B O 1
ATOM 1950 N N . LEU B 1 111 ? 4.383 -9.758 12.719 1 96 111 LEU B N 1
ATOM 1951 C CA . LEU B 1 111 ? 5.102 -10.367 11.602 1 96 111 LEU B CA 1
ATOM 1952 C C . LEU B 1 111 ? 5.582 -9.297 10.617 1 96 111 LEU B C 1
ATOM 1954 O O . LEU B 1 111 ? 6.742 -9.312 10.203 1 96 111 LEU B O 1
ATOM 1958 N N . SER B 1 112 ? 4.668 -8.43 10.242 1 94.31 112 SER B N 1
ATOM 1959 C CA . SER B 1 112 ? 5.004 -7.379 9.281 1 94.31 112 SER B CA 1
ATOM 1960 C C . SER B 1 112 ? 6.156 -6.52 9.789 1 94.31 112 SER B C 1
ATOM 1962 O O . SER B 1 112 ? 7.066 -6.18 9.031 1 94.31 112 SER B O 1
ATOM 1964 N N . ARG B 1 113 ? 6.086 -6.234 11.047 1 86.62 113 ARG B N 1
ATOM 1965 C CA . ARG B 1 113 ? 7.16 -5.445 11.648 1 86.62 113 ARG B CA 1
ATOM 1966 C C . ARG B 1 113 ? 8.492 -6.184 11.562 1 86.62 113 ARG B C 1
ATOM 1968 O O . ARG B 1 113 ? 9.516 -5.582 11.227 1 86.62 113 ARG B O 1
ATOM 1975 N N . GLN B 1 114 ? 8.516 -7.43 11.898 1 91.38 114 GLN B N 1
ATOM 1976 C CA . GLN B 1 114 ? 9.734 -8.234 11.828 1 91.38 114 GLN B CA 1
ATOM 1977 C C . GLN B 1 114 ? 10.336 -8.203 10.43 1 91.38 114 GLN B C 1
ATOM 1979 O O . GLN B 1 114 ? 11.555 -8.086 10.273 1 91.38 114 GLN B O 1
ATOM 1984 N N . LEU B 1 115 ? 9.5 -8.312 9.398 1 94.88 115 LEU B N 1
ATOM 1985 C CA . LEU B 1 115 ? 9.961 -8.289 8.016 1 94.88 115 LEU B CA 1
ATOM 1986 C C . LEU B 1 115 ? 10.531 -6.918 7.656 1 94.88 115 LEU B C 1
ATOM 1988 O O . LEU B 1 115 ? 11.586 -6.828 7.02 1 94.88 115 LEU B O 1
ATOM 1992 N N . MET B 1 116 ? 9.82 -5.844 8.133 1 88.75 116 MET B N 1
ATOM 1993 C CA . MET B 1 116 ? 10.148 -4.484 7.711 1 88.75 116 MET B CA 1
ATOM 1994 C C . MET B 1 116 ? 11.438 -4.008 8.367 1 88.75 116 MET B C 1
ATOM 1996 O O . MET B 1 116 ? 12.117 -3.131 7.836 1 88.75 116 MET B O 1
ATOM 2000 N N . VAL B 1 117 ? 11.773 -4.574 9.531 1 85.12 117 VAL B N 1
ATOM 2001 C CA . VAL B 1 117 ? 12.922 -4.066 10.266 1 85.12 117 VAL B CA 1
ATOM 2002 C C . VAL B 1 117 ? 14.188 -4.789 9.805 1 85.12 117 VAL B C 1
ATOM 2004 O O . VAL B 1 117 ? 15.297 -4.406 10.18 1 85.12 117 VAL B O 1
ATOM 2007 N N . GLU B 1 118 ? 14.008 -5.875 9.047 1 88.62 118 GLU B N 1
ATOM 2008 C CA . GLU B 1 118 ? 15.172 -6.602 8.547 1 88.62 118 GLU B CA 1
ATOM 2009 C C . GLU B 1 118 ? 16.094 -5.691 7.738 1 88.62 118 GLU B C 1
ATOM 2011 O O . GLU B 1 118 ? 15.641 -5.004 6.82 1 88.62 118 GLU B O 1
ATOM 2016 N N . ARG B 1 119 ? 17.375 -5.766 8.094 1 85.62 119 ARG B N 1
ATOM 2017 C CA . ARG B 1 119 ? 18.359 -4.98 7.363 1 85.62 119 ARG B CA 1
ATOM 2018 C C . ARG B 1 119 ? 18.453 -5.434 5.91 1 85.62 119 ARG B C 1
ATOM 2020 O O . ARG B 1 119 ? 18.562 -6.629 5.633 1 85.62 119 ARG B O 1
ATOM 2027 N N . GLY B 1 120 ? 18.391 -4.469 4.984 1 89.81 120 GLY B N 1
ATOM 2028 C CA . GLY B 1 120 ? 18.469 -4.785 3.568 1 89.81 120 GLY B CA 1
ATOM 2029 C C . GLY B 1 120 ? 17.125 -4.754 2.873 1 89.81 120 GLY B C 1
ATOM 2030 O O . GLY B 1 120 ? 17.047 -4.719 1.643 1 89.81 120 GLY B O 1
ATOM 2031 N N . VAL B 1 121 ? 16.062 -4.785 3.691 1 90.88 121 VAL B N 1
ATOM 2032 C CA . VAL B 1 121 ? 14.727 -4.605 3.131 1 90.88 121 VAL B CA 1
ATOM 2033 C C . VAL B 1 121 ? 14.539 -3.154 2.697 1 90.88 121 VAL B C 1
ATOM 2035 O O . VAL B 1 121 ? 14.867 -2.23 3.445 1 90.88 121 VAL B O 1
ATOM 2038 N N . GLU B 1 122 ? 14.07 -2.992 1.477 1 88 122 GLU B N 1
ATOM 2039 C CA . GLU B 1 122 ? 13.844 -1.666 0.912 1 88 122 GLU B CA 1
ATOM 2040 C C . GLU B 1 122 ? 12.383 -1.484 0.508 1 88 122 GLU B C 1
ATOM 2042 O O . GLU B 1 122 ? 11.727 -2.439 0.086 1 88 122 GLU B O 1
ATOM 2047 N N . HIS B 1 123 ? 11.859 -0.264 0.66 1 87.44 123 HIS B N 1
ATOM 2048 C CA . HIS B 1 123 ? 10.531 0.14 0.199 1 87.44 123 HIS B CA 1
ATOM 2049 C C . HIS B 1 123 ? 9.453 -0.782 0.752 1 87.44 123 HIS B C 1
ATOM 2051 O O . HIS B 1 123 ? 8.547 -1.197 0.02 1 87.44 123 HIS B O 1
ATOM 2057 N N . GLY B 1 124 ? 9.625 -1.164 1.993 1 90.88 124 GLY B N 1
ATOM 2058 C CA . GLY B 1 124 ? 8.609 -1.993 2.625 1 90.88 124 GLY B CA 1
ATOM 2059 C C . GLY B 1 124 ? 7.285 -1.281 2.801 1 90.88 124 GLY B C 1
ATOM 2060 O O . GLY B 1 124 ? 7.25 -0.092 3.123 1 90.88 124 GLY B O 1
ATOM 2061 N N . GLN B 1 125 ? 6.195 -1.947 2.576 1 89.44 125 GLN B N 1
ATOM 2062 C CA . GLN B 1 125 ? 4.852 -1.415 2.775 1 89.44 125 GLN B CA 1
ATOM 2063 C C . GLN B 1 125 ? 3.908 -2.492 3.299 1 89.44 125 GLN B C 1
ATOM 2065 O O . GLN B 1 125 ? 3.955 -3.639 2.85 1 89.44 125 GLN B O 1
ATOM 2070 N N . VAL B 1 126 ? 3.055 -2.084 4.219 1 90.12 126 VAL B N 1
ATOM 2071 C CA . VAL B 1 126 ? 2.049 -2.973 4.789 1 90.12 126 VAL B CA 1
ATOM 2072 C C . VAL B 1 126 ? 0.665 -2.342 4.66 1 90.12 126 VAL B C 1
ATOM 2074 O O . VAL B 1 126 ? 0.46 -1.192 5.055 1 90.12 126 VAL B O 1
ATOM 2077 N N . GLN B 1 127 ? -0.194 -2.988 4.059 1 90.75 127 GLN B N 1
ATOM 2078 C CA . GLN B 1 127 ? -1.604 -2.617 4.035 1 90.75 127 GLN B CA 1
ATOM 2079 C C . GLN B 1 127 ? -2.451 -3.621 4.812 1 90.75 127 GLN B C 1
ATOM 2081 O O . GLN B 1 127 ? -2.477 -4.809 4.477 1 90.75 127 GLN B O 1
ATOM 2086 N N . VAL B 1 128 ? -3.105 -3.119 5.781 1 90.5 128 VAL B N 1
ATOM 2087 C CA . VAL B 1 128 ? -3.996 -3.969 6.566 1 90.5 128 VAL B CA 1
ATOM 2088 C C . VAL B 1 128 ? -5.449 -3.676 6.199 1 90.5 128 VAL B C 1
ATOM 2090 O O . VAL B 1 128 ? -5.859 -2.514 6.152 1 90.5 128 VAL B O 1
ATOM 2093 N N . ILE B 1 129 ? -6.191 -4.672 5.945 1 90.44 129 ILE B N 1
ATOM 2094 C CA . ILE B 1 129 ? -7.59 -4.59 5.539 1 90.44 129 ILE B CA 1
ATOM 2095 C C . ILE B 1 129 ? -8.445 -5.441 6.469 1 90.44 129 ILE B C 1
ATOM 2097 O O . ILE B 1 129 ? -8.18 -6.629 6.664 1 90.44 129 ILE B O 1
ATOM 2101 N N . PRO B 1 130 ? -9.406 -4.797 7.078 1 89.81 130 PRO B N 1
ATOM 2102 C CA . PRO B 1 130 ? -10.305 -5.637 7.871 1 89.81 130 PRO B CA 1
ATOM 2103 C C . PRO B 1 130 ? -10.922 -6.773 7.059 1 89.81 130 PRO B C 1
ATOM 2105 O O . PRO B 1 130 ? -11.258 -6.586 5.887 1 89.81 13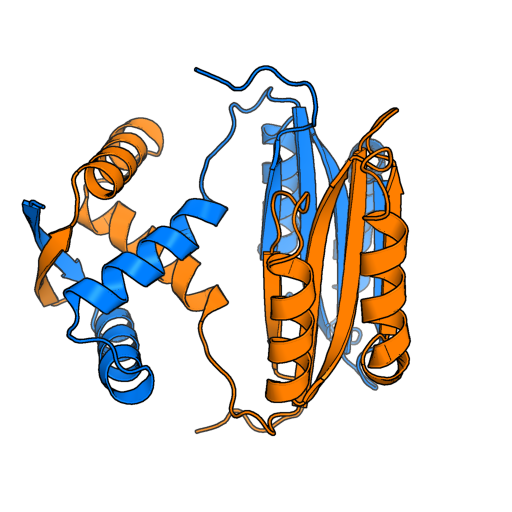0 PRO B O 1
ATOM 2108 N N . ALA B 1 131 ? -10.914 -7.992 7.648 1 89.31 131 ALA B N 1
ATOM 2109 C CA . ALA B 1 131 ? -11.555 -9.102 6.949 1 89.31 131 ALA B CA 1
ATOM 2110 C C . ALA B 1 131 ? -13.008 -8.781 6.609 1 89.31 131 ALA B C 1
ATOM 2112 O O . ALA B 1 131 ? -13.703 -8.125 7.395 1 89.31 131 ALA B O 1
ATOM 2113 N N . PRO B 1 132 ? -13.352 -9.219 5.379 1 80.62 132 PRO B N 1
ATOM 2114 C CA . PRO B 1 132 ? -14.766 -8.992 5.055 1 80.62 132 PRO B CA 1
ATOM 2115 C C . PRO B 1 132 ? -15.719 -9.703 6.012 1 80.62 132 PRO B C 1
ATOM 2117 O O . PRO B 1 132 ? -15.391 -10.773 6.535 1 80.62 132 PRO B O 1
ATOM 2120 N N . GLY B 1 133 ? -16.844 -9.102 6.246 1 69.5 133 GLY B N 1
ATOM 2121 C CA . GLY B 1 133 ? -17.859 -9.703 7.082 1 69.5 133 GLY B CA 1
ATOM 2122 C C . GLY B 1 133 ? -17.719 -9.367 8.555 1 69.5 133 GLY B C 1
ATOM 2123 O O . GLY B 1 133 ? -18.5 -9.82 9.383 1 69.5 133 GLY B O 1
ATOM 2124 N N . GLN B 1 134 ? -16.5 -8.859 8.906 1 60.53 134 GLN B N 1
ATOM 2125 C CA . GLN B 1 134 ? -16.375 -8.5 10.312 1 60.53 134 GLN B CA 1
ATOM 2126 C C . GLN B 1 134 ? -17.125 -7.211 10.625 1 60.53 134 GLN B C 1
ATOM 2128 O O . GLN B 1 134 ? -17.109 -6.273 9.828 1 60.53 134 GLN B O 1
ATOM 2133 N N . PRO B 1 135 ? -17.906 -7.309 11.586 1 50.5 135 PRO B N 1
ATOM 2134 C CA . PRO B 1 135 ? -18.656 -6.109 11.961 1 50.5 135 PRO B CA 1
ATOM 2135 C C . PRO B 1 135 ? -17.766 -4.875 12.102 1 50.5 135 PRO B C 1
ATOM 2137 O O . PRO B 1 135 ? -16.609 -4.988 12.516 1 50.5 135 PRO B O 1
ATOM 2140 N N . LYS B 1 136 ? -18.062 -3.932 11.188 1 46.78 136 LYS B N 1
ATOM 2141 C CA . LYS B 1 136 ? -17.391 -2.641 11.352 1 46.78 136 LYS B CA 1
ATOM 2142 C C . LYS B 1 136 ? -17.234 -2.293 12.828 1 46.78 136 LYS B C 1
ATOM 2144 O O . LYS B 1 136 ? -18.188 -2.371 13.602 1 46.78 136 LYS B O 1
ATOM 2149 N N . VAL B 1 137 ? -16.125 -2.35 13.445 1 34.25 137 VAL B N 1
ATOM 2150 C CA . VAL B 1 137 ? -16.016 -1.915 14.836 1 34.25 137 VAL B CA 1
ATOM 2151 C C . VAL B 1 137 ? -16.641 -0.531 14.992 1 34.25 137 VAL B C 1
ATOM 2153 O O . VAL B 1 137 ? -16.234 0.421 14.32 1 34.25 137 VAL B O 1
ATOM 2156 N N . ARG B 1 138 ? -17.781 -0.357 15.445 1 32.41 138 ARG B N 1
ATOM 2157 C CA . ARG B 1 138 ? -18.359 0.838 16.047 1 32.41 138 ARG B CA 1
ATOM 2158 C C . ARG B 1 138 ? -17.5 1.337 17.203 1 32.41 138 ARG B C 1
ATOM 2160 O O . ARG B 1 138 ? -17 0.542 18.016 1 32.41 138 ARG B O 1
#

Nearest PDB structures (foldseek):
  2hzv-assembly1_C  TM=6.604E-01  e=2.474E-13  Escherichia coli
  2wvd-assembly2_A  TM=6.796E-01  e=2.553E-11  Helicobacter pylori 26695
  2wve-assembly1_A  TM=6.596E-01  e=1.557E-11  Helicobacter pylori 26695
  2wvc-assembly1_A  TM=6.301E-01  e=1.846E-10  Helicobacter pylori 26695
  3pht-assembly1_A-2  TM=7.433E-01  e=2.293E-08  Helicobacter pylori

InterPro domains:
  IPR002145 Ribbon-helix-helix protein, CopG [PF01402] (3-38)
  IPR010985 Ribbon-helix-helix [SSF47598] (1-45)
  IPR013321 Arc-type ribbon-helix-helix [G3DSA:1.10.1220.10] (1-45)
  IPR014160 Nickel-responsive transcriptional regulator NikR, proteobacteria [TIGR02793] (2-130)
  IPR014864 Transcription factor, NikR, nickel binding C-terminal [PF08753] (53-128)
  IPR022988 Nickel-responsive transcriptional regulator NikR [MF_00476] (1-131)
  IPR027271 Acetolactate synthase/Transcription factor NikR, C-terminal [G3DSA:3.30.70.1150] (50-132)
  IPR045865 ACT-like domain [SSF55021] (51-131)
  IPR050192 Nickel-responsive transcriptional regulator [PTHR34719] (1-130)

Radius of gyration: 19.08 Å; Cα contacts (8 Å, |Δi|>4): 460; chains: 2; bounding box: 46×47×45 Å